Protein AF-A0A8T2REL1-F1 (afdb_monomer)

Nearest PDB structures (foldseek):
  5gtm-assembly1_A  TM=1.681E-01  e=2.736E+00  Homo sapiens
  8to0-assembly1_AI  TM=1.947E-01  e=6.938E+00  Mus musculus

InterPro domains:
  IPR008511 Protein ROH1-like [PF05633] (10-346)

Structure (mmCIF, N/CA/C/O backbone):
data_AF-A0A8T2REL1-F1
#
_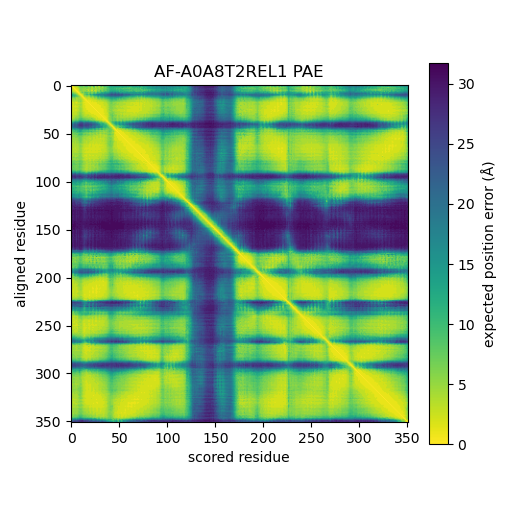entry.id   AF-A0A8T2REL1-F1
#
loop_
_atom_site.group_PDB
_atom_site.id
_atom_site.type_symbol
_atom_site.label_atom_id
_atom_site.label_alt_id
_atom_site.label_comp_id
_atom_site.label_asym_id
_atom_site.label_entity_id
_atom_site.label_seq_id
_atom_site.pdbx_PDB_ins_code
_atom_site.Cartn_x
_atom_site.Cartn_y
_atom_site.Cartn_z
_atom_site.occupancy
_atom_site.B_iso_or_equiv
_atom_site.auth_seq_id
_atom_site.auth_comp_id
_atom_site.auth_asym_id
_atom_site.auth_atom_id
_atom_site.pdbx_PDB_model_num
ATOM 1 N N . MET A 1 1 ? 6.570 -17.417 -12.894 1.00 61.53 1 MET A N 1
ATOM 2 C CA . MET A 1 1 ? 6.712 -15.952 -12.714 1.00 61.53 1 MET A CA 1
ATOM 3 C C . MET A 1 1 ? 6.189 -15.569 -11.347 1.00 61.53 1 MET A C 1
ATOM 5 O O . MET A 1 1 ? 5.142 -16.073 -10.982 1.00 61.53 1 MET A O 1
ATOM 9 N N . ARG A 1 2 ? 6.862 -14.680 -10.606 1.00 76.81 2 ARG A N 1
ATOM 10 C CA . ARG A 1 2 ? 6.438 -14.296 -9.243 1.00 76.81 2 ARG A CA 1
ATOM 11 C C . ARG A 1 2 ? 5.031 -13.676 -9.189 1.00 76.81 2 ARG A C 1
ATOM 13 O O . ARG A 1 2 ? 4.341 -13.839 -8.202 1.00 76.81 2 ARG A O 1
ATOM 20 N N . LEU A 1 3 ? 4.556 -13.074 -10.280 1.00 78.69 3 LEU A N 1
ATOM 21 C CA . LEU A 1 3 ? 3.191 -12.543 -10.394 1.00 78.69 3 LEU A CA 1
ATOM 22 C C . LEU A 1 3 ? 2.078 -13.581 -10.194 1.00 78.69 3 LEU A C 1
ATOM 24 O O . LEU A 1 3 ? 1.017 -13.228 -9.694 1.00 78.69 3 LEU A O 1
ATOM 28 N N . SER A 1 4 ? 2.296 -14.853 -10.547 1.00 79.62 4 SER A N 1
ATOM 29 C CA . SER A 1 4 ? 1.265 -15.879 -10.345 1.00 79.62 4 SER A CA 1
ATOM 30 C C . SER A 1 4 ? 1.056 -16.221 -8.870 1.00 79.62 4 SER A C 1
ATOM 32 O O . SER A 1 4 ? -0.002 -16.736 -8.532 1.00 79.62 4 SER A O 1
ATOM 34 N N . SER A 1 5 ? 2.020 -15.923 -7.987 1.00 84.00 5 SER A N 1
ATOM 35 C CA . SER A 1 5 ? 1.825 -16.106 -6.544 1.00 84.00 5 SER A CA 1
ATOM 36 C C . SER A 1 5 ? 0.933 -15.026 -5.931 1.00 84.00 5 SER A C 1
ATOM 38 O O . SER A 1 5 ? 0.371 -15.261 -4.869 1.00 84.00 5 SER A O 1
ATOM 40 N N . LEU A 1 6 ? 0.772 -13.874 -6.599 1.00 81.50 6 LEU A N 1
ATOM 41 C CA . LEU A 1 6 ? -0.110 -12.789 -6.159 1.00 81.50 6 LEU A CA 1
ATOM 42 C C . LEU A 1 6 ? -1.580 -13.032 -6.498 1.00 81.50 6 LEU A C 1
ATOM 44 O O . LEU A 1 6 ? -2.421 -12.232 -6.104 1.00 81.50 6 LEU A O 1
ATOM 48 N N . LEU A 1 7 ? -1.915 -14.081 -7.252 1.00 80.06 7 LEU A N 1
ATOM 49 C CA . LEU A 1 7 ? -3.311 -14.376 -7.554 1.00 80.06 7 LEU A CA 1
ATOM 50 C C . LEU A 1 7 ? -4.024 -14.756 -6.248 1.00 80.06 7 LEU A C 1
ATOM 52 O O . LEU A 1 7 ? -3.690 -15.789 -5.664 1.00 80.06 7 LEU A O 1
ATOM 56 N N . PRO A 1 8 ? -4.984 -13.944 -5.768 1.00 73.12 8 PRO A N 1
ATOM 57 C CA . PRO A 1 8 ? -5.684 -14.258 -4.535 1.00 73.12 8 PRO A CA 1
ATOM 58 C C . PRO A 1 8 ? -6.543 -15.507 -4.752 1.00 73.12 8 PRO A C 1
ATOM 60 O O . PRO A 1 8 ? -7.148 -15.674 -5.823 1.00 73.12 8 PRO A O 1
ATOM 63 N N . GLY A 1 9 ? -6.634 -16.348 -3.717 1.00 70.62 9 GLY A N 1
ATOM 64 C CA . GLY A 1 9 ? -7.708 -17.338 -3.615 1.00 70.62 9 GLY A CA 1
ATOM 65 C C . GLY A 1 9 ? -9.073 -16.643 -3.630 1.00 70.62 9 GLY A C 1
ATOM 66 O O . GLY A 1 9 ? -9.148 -15.439 -3.375 1.00 70.62 9 GLY A O 1
ATOM 67 N N . ASP A 1 10 ? -10.139 -17.376 -3.951 1.00 61.16 10 ASP A N 1
ATOM 68 C CA . ASP A 1 10 ? -11.456 -16.781 -4.236 1.00 61.16 10 ASP A CA 1
ATOM 69 C C . ASP A 1 10 ? -12.028 -15.920 -3.091 1.00 61.16 10 ASP A C 1
ATOM 71 O O . ASP A 1 10 ? -12.752 -14.968 -3.371 1.00 61.16 10 ASP A O 1
ATOM 75 N N . ASP A 1 11 ? -11.595 -16.142 -1.842 1.00 61.88 11 ASP A N 1
ATOM 76 C CA . ASP A 1 11 ? -12.060 -15.401 -0.657 1.00 61.88 11 ASP A CA 1
ATOM 77 C C . ASP A 1 11 ? -11.054 -14.384 -0.072 1.00 61.88 11 ASP A C 1
ATOM 79 O O . ASP A 1 11 ? -11.337 -13.741 0.939 1.00 61.88 11 ASP A O 1
ATOM 83 N N . SER A 1 12 ? -9.855 -14.221 -0.650 1.00 71.38 12 SER A N 1
ATOM 84 C CA . SER A 1 12 ? -8.821 -13.345 -0.065 1.00 71.38 12 SER A CA 1
ATOM 85 C C . SER A 1 12 ? -8.964 -11.882 -0.520 1.00 71.38 12 SER A C 1
ATOM 87 O O . SER A 1 12 ? -8.837 -11.609 -1.718 1.00 71.38 12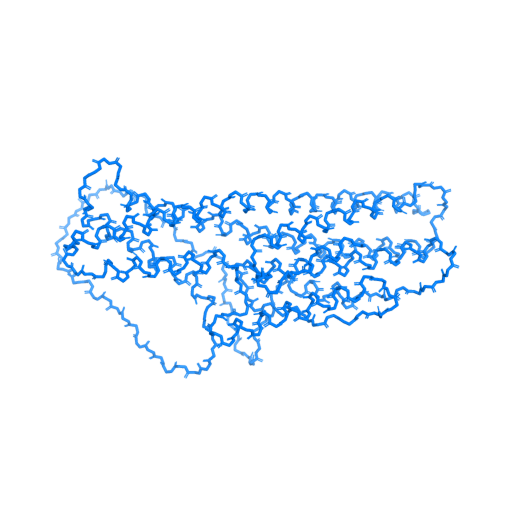 SER A O 1
ATOM 89 N N . PRO A 1 13 ? -9.165 -10.908 0.395 1.00 75.94 13 PRO A N 1
ATOM 90 C CA . PRO A 1 13 ? -9.331 -9.511 0.010 1.00 75.94 13 PRO A CA 1
ATOM 91 C C . PRO A 1 13 ? -8.027 -8.906 -0.526 1.00 75.94 13 PRO A C 1
ATOM 93 O O . PRO A 1 13 ? -6.996 -8.920 0.142 1.00 75.94 13 PRO A O 1
ATOM 96 N N . LEU A 1 14 ? -8.085 -8.291 -1.712 1.00 81.69 14 LEU A N 1
ATOM 97 C CA . LEU A 1 14 ? -6.932 -7.635 -2.351 1.00 81.69 14 LEU A CA 1
ATOM 98 C C . LEU A 1 14 ? -6.467 -6.350 -1.651 1.00 81.69 14 LEU A C 1
ATOM 100 O O . LEU A 1 14 ? -5.330 -5.935 -1.828 1.00 81.69 14 LEU A O 1
ATOM 104 N N . LEU A 1 15 ? -7.327 -5.718 -0.852 1.00 82.69 15 LEU A N 1
ATOM 105 C CA . LEU A 1 15 ? -6.971 -4.554 -0.029 1.00 82.69 15 LEU A CA 1
ATOM 106 C C . LEU A 1 15 ? -6.600 -4.949 1.410 1.00 82.69 15 LEU A C 1
ATOM 108 O O . LEU A 1 15 ? -6.620 -4.109 2.302 1.00 82.69 15 LEU A O 1
ATOM 112 N N . ALA A 1 16 ? -6.312 -6.225 1.667 1.00 87.94 16 ALA A N 1
ATOM 113 C CA . ALA A 1 16 ? -5.815 -6.664 2.965 1.00 87.94 16 ALA A CA 1
ATOM 114 C C . ALA A 1 16 ? -4.299 -6.498 3.066 1.00 87.94 16 ALA A C 1
ATOM 116 O O . ALA A 1 16 ? -3.559 -6.590 2.079 1.00 87.94 16 ALA A O 1
ATOM 117 N N . MET A 1 17 ? -3.826 -6.346 4.295 1.00 88.25 17 MET A N 1
ATOM 118 C CA . MET A 1 17 ? -2.414 -6.197 4.607 1.00 88.25 17 MET A CA 1
ATOM 119 C C . MET A 1 17 ? -1.579 -7.389 4.130 1.00 88.25 17 MET A C 1
ATOM 121 O O . MET A 1 17 ? -0.486 -7.213 3.595 1.00 88.25 17 MET A O 1
ATOM 125 N N . GLY A 1 18 ? -2.122 -8.607 4.221 1.00 89.12 18 GLY A N 1
ATOM 126 C CA . GLY A 1 18 ? -1.490 -9.813 3.677 1.00 89.12 18 GLY A CA 1
ATOM 127 C C . GLY A 1 18 ? -1.116 -9.681 2.195 1.00 89.12 18 GLY A C 1
ATOM 128 O O . GLY A 1 18 ? 0.034 -9.935 1.829 1.00 89.12 18 GLY A O 1
ATOM 129 N N . PHE A 1 19 ? -2.051 -9.209 1.364 1.00 91.25 19 PHE A N 1
ATOM 130 C CA . PHE A 1 19 ? -1.810 -9.002 -0.063 1.00 91.25 19 PHE A CA 1
ATOM 131 C C . PHE A 1 19 ? -0.785 -7.892 -0.310 1.00 91.25 19 PHE A C 1
ATOM 133 O O . PHE A 1 19 ? 0.152 -8.087 -1.081 1.00 91.25 19 PHE A O 1
ATOM 140 N N . MET A 1 20 ? -0.918 -6.748 0.370 1.00 90.94 20 MET A N 1
ATOM 141 C CA . MET A 1 20 ? -0.003 -5.611 0.203 1.00 90.94 20 MET A CA 1
ATOM 142 C C . MET A 1 20 ? 1.451 -5.982 0.516 1.00 90.94 20 MET A C 1
ATOM 144 O O . MET A 1 20 ? 2.353 -5.656 -0.259 1.00 90.94 20 MET A O 1
ATOM 148 N N . LYS A 1 21 ? 1.682 -6.728 1.606 1.00 91.44 21 LYS A N 1
ATOM 149 C CA . LYS A 1 21 ? 3.013 -7.240 1.972 1.00 91.44 21 LYS A CA 1
ATOM 150 C C . LYS A 1 21 ? 3.586 -8.127 0.869 1.00 91.44 21 LYS A C 1
ATOM 152 O O . LYS A 1 21 ? 4.733 -7.942 0.467 1.00 91.44 21 LYS A O 1
ATOM 157 N N . GLN A 1 22 ? 2.786 -9.060 0.356 1.00 92.25 22 GLN A N 1
ATOM 158 C CA . GLN A 1 22 ? 3.214 -9.979 -0.696 1.00 92.25 22 GLN A CA 1
ATOM 159 C C . GLN A 1 22 ? 3.485 -9.252 -2.024 1.00 92.25 22 GLN A C 1
ATOM 161 O O . GLN A 1 22 ? 4.490 -9.513 -2.685 1.00 92.25 22 GLN A O 1
ATOM 166 N N . ALA A 1 23 ? 2.626 -8.305 -2.402 1.00 92.19 23 ALA A N 1
ATOM 167 C CA . ALA A 1 23 ? 2.776 -7.496 -3.606 1.00 92.19 23 ALA A CA 1
ATOM 168 C C . ALA A 1 23 ? 4.078 -6.681 -3.575 1.00 92.19 23 ALA A C 1
ATOM 170 O O . ALA A 1 23 ? 4.839 -6.683 -4.546 1.00 92.19 23 ALA A O 1
ATOM 171 N N . LEU A 1 24 ? 4.379 -6.055 -2.435 1.00 93.12 24 LEU A N 1
ATOM 172 C CA . LEU A 1 24 ? 5.600 -5.276 -2.250 1.00 93.12 24 LEU A CA 1
ATOM 173 C C . LEU A 1 24 ? 6.856 -6.161 -2.194 1.00 93.12 24 LEU A C 1
ATOM 175 O O . LEU A 1 24 ? 7.874 -5.810 -2.787 1.00 93.12 24 LEU A O 1
ATOM 179 N N . GLN A 1 25 ? 6.778 -7.346 -1.577 1.00 92.69 25 GLN A N 1
ATOM 180 C CA . GLN A 1 25 ? 7.845 -8.356 -1.650 1.00 92.69 25 GLN A CA 1
ATOM 181 C C . GLN A 1 25 ? 8.157 -8.755 -3.098 1.00 92.69 25 GLN A C 1
ATOM 183 O O . GLN A 1 25 ? 9.324 -8.805 -3.484 1.00 92.69 25 GLN A O 1
ATOM 188 N N . VAL A 1 26 ? 7.131 -9.027 -3.911 1.00 92.81 26 VAL A N 1
ATOM 189 C CA . VAL A 1 26 ? 7.306 -9.379 -5.328 1.00 92.81 26 VAL A CA 1
ATOM 190 C C . VAL A 1 26 ? 7.911 -8.215 -6.113 1.00 92.81 26 VAL A C 1
ATOM 192 O O . VAL A 1 26 ? 8.783 -8.453 -6.950 1.00 92.81 26 VAL A O 1
ATOM 195 N N . LEU A 1 27 ? 7.512 -6.973 -5.826 1.00 93.38 27 LEU A N 1
ATOM 196 C CA . LEU A 1 27 ? 8.094 -5.780 -6.444 1.00 93.38 27 LEU A CA 1
ATOM 197 C C . LEU A 1 27 ? 9.594 -5.644 -6.134 1.00 93.38 27 LEU A C 1
ATOM 199 O O . LEU A 1 27 ? 10.396 -5.553 -7.063 1.00 93.38 27 LEU A O 1
ATOM 203 N N . VAL A 1 28 ? 9.977 -5.705 -4.854 1.00 92.50 28 VAL A N 1
ATOM 204 C CA . VAL A 1 28 ? 11.384 -5.629 -4.418 1.00 92.50 28 VAL A CA 1
ATOM 205 C C . VAL A 1 28 ? 12.206 -6.773 -5.015 1.00 92.50 28 VAL A C 1
ATOM 207 O O . VAL A 1 28 ? 13.286 -6.555 -5.560 1.00 92.50 28 VAL A O 1
ATOM 210 N N . ALA A 1 29 ? 11.681 -8.000 -4.988 1.00 91.62 29 ALA A N 1
ATOM 211 C CA . ALA A 1 29 ? 12.368 -9.149 -5.566 1.00 91.62 29 ALA A CA 1
ATOM 212 C C . ALA A 1 29 ? 12.552 -9.007 -7.087 1.00 91.62 29 ALA A C 1
ATOM 214 O O . ALA A 1 29 ? 13.588 -9.409 -7.617 1.00 91.62 29 ALA A O 1
ATOM 215 N N . THR A 1 30 ? 11.572 -8.438 -7.796 1.00 90.69 30 THR A N 1
ATOM 216 C CA . THR A 1 30 ? 11.658 -8.199 -9.247 1.00 90.69 30 THR A CA 1
ATOM 217 C C . THR A 1 30 ? 12.683 -7.114 -9.571 1.00 90.69 30 THR A C 1
ATOM 219 O O . THR A 1 30 ? 13.414 -7.245 -10.549 1.00 90.69 30 THR A O 1
ATOM 222 N N . GLN A 1 31 ? 12.792 -6.075 -8.736 1.00 89.69 31 GLN A N 1
ATOM 223 C CA . GLN A 1 31 ? 13.842 -5.064 -8.871 1.00 89.69 31 GLN A CA 1
ATOM 224 C C . GLN A 1 31 ? 15.242 -5.675 -8.724 1.00 89.69 31 GLN A C 1
ATOM 226 O O . GLN A 1 31 ? 16.137 -5.337 -9.492 1.00 89.69 31 GLN A O 1
ATOM 231 N N . ASN A 1 32 ? 15.420 -6.603 -7.778 1.00 88.44 32 ASN A N 1
ATOM 232 C CA . ASN A 1 32 ? 16.699 -7.292 -7.581 1.00 88.44 32 ASN A CA 1
ATOM 233 C C . ASN A 1 32 ? 17.081 -8.139 -8.794 1.00 88.44 32 ASN A C 1
ATOM 235 O O . ASN A 1 32 ? 18.216 -8.068 -9.252 1.00 88.44 32 ASN A O 1
ATOM 239 N N . ASP A 1 33 ? 16.131 -8.896 -9.346 1.00 87.81 33 ASP A N 1
ATOM 240 C CA . ASP A 1 33 ? 16.375 -9.660 -10.571 1.00 87.81 33 ASP A CA 1
ATOM 241 C C . ASP A 1 33 ? 16.740 -8.727 -11.736 1.00 87.81 33 ASP A C 1
ATOM 243 O O . ASP A 1 33 ? 17.638 -9.038 -12.513 1.00 87.81 33 ASP A O 1
ATOM 247 N N . LEU A 1 34 ? 16.080 -7.567 -11.844 1.00 84.88 34 LEU A N 1
ATOM 248 C CA . LEU A 1 34 ? 16.373 -6.584 -12.884 1.00 84.88 34 LEU A CA 1
ATOM 249 C C . LEU A 1 34 ? 17.796 -6.024 -12.759 1.00 84.88 34 LEU A C 1
ATOM 251 O O . LEU A 1 34 ? 18.473 -5.884 -13.773 1.00 84.88 34 LEU A O 1
ATOM 255 N N . GLN A 1 35 ? 18.271 -5.749 -11.540 1.00 81.12 35 GLN A N 1
ATOM 256 C CA . GLN A 1 35 ? 19.645 -5.286 -11.306 1.00 81.12 35 GLN A CA 1
ATOM 257 C C . GLN A 1 35 ? 20.691 -6.300 -11.790 1.00 81.12 35 GLN A C 1
ATOM 259 O O . GLN A 1 35 ? 21.725 -5.896 -12.314 1.00 81.12 35 GLN A O 1
ATOM 264 N N . LEU A 1 36 ? 20.411 -7.605 -11.697 1.00 81.69 36 LEU A N 1
ATOM 265 C CA . LEU A 1 36 ? 21.303 -8.655 -12.211 1.00 81.69 36 LEU A CA 1
ATOM 266 C C . LEU A 1 36 ? 21.372 -8.695 -13.746 1.00 81.69 36 LEU A C 1
ATOM 268 O O . LEU A 1 36 ? 22.330 -9.231 -14.299 1.00 81.69 36 LEU A O 1
ATOM 272 N N . LEU A 1 37 ? 20.360 -8.156 -14.433 1.00 75.50 37 LEU A N 1
ATOM 273 C CA . LEU A 1 37 ? 20.300 -8.103 -15.896 1.00 75.50 37 LEU A CA 1
ATOM 274 C C . LEU A 1 37 ? 21.002 -6.871 -16.476 1.00 75.50 37 LEU A C 1
ATOM 276 O O . LEU A 1 37 ? 21.262 -6.843 -17.677 1.00 75.50 37 LEU A O 1
ATOM 280 N N . VAL A 1 38 ? 21.303 -5.857 -15.657 1.00 71.81 38 VAL A N 1
ATOM 281 C CA . VAL A 1 38 ? 22.013 -4.659 -16.116 1.00 71.81 38 VAL A CA 1
ATOM 282 C C . VAL A 1 38 ? 23.460 -5.049 -16.450 1.00 71.81 38 VAL A C 1
ATOM 284 O O . VAL A 1 38 ? 24.192 -5.489 -15.560 1.00 71.81 38 VAL A O 1
ATOM 287 N N . PRO A 1 39 ? 23.907 -4.913 -17.715 1.00 61.81 39 PRO A N 1
ATOM 288 C CA . PRO A 1 39 ? 25.240 -5.339 -18.113 1.00 61.81 39 PRO A CA 1
ATOM 289 C C . PRO A 1 39 ? 26.308 -4.604 -17.305 1.00 61.81 39 PRO A C 1
ATOM 291 O O . PRO A 1 39 ? 26.390 -3.376 -17.325 1.00 61.81 39 PRO A O 1
ATOM 294 N N . SER A 1 40 ? 27.176 -5.352 -16.624 1.00 56.66 40 SER A N 1
ATOM 295 C CA . SER A 1 40 ? 28.352 -4.776 -15.976 1.00 56.66 40 SER A CA 1
ATOM 296 C C . SER A 1 40 ? 29.334 -4.258 -17.040 1.00 56.66 40 SER A C 1
ATOM 298 O O . SER A 1 40 ? 30.117 -5.020 -17.597 1.00 56.66 40 SER A O 1
ATOM 300 N N . HIS A 1 41 ? 29.277 -2.956 -17.328 1.00 54.81 41 HIS A N 1
ATOM 301 C CA . HIS A 1 41 ? 30.368 -2.094 -17.815 1.00 54.81 41 HIS A CA 1
ATOM 302 C C . HIS A 1 41 ? 31.206 -2.482 -19.055 1.00 54.81 41 HIS A C 1
ATOM 304 O O . HIS A 1 41 ? 32.288 -1.923 -19.222 1.00 54.81 41 HIS A O 1
ATOM 310 N N . ARG A 1 42 ? 30.784 -3.379 -19.955 1.00 50.66 42 ARG A N 1
ATOM 311 C CA . ARG A 1 42 ? 31.726 -3.876 -20.987 1.00 50.66 42 ARG A CA 1
ATOM 312 C C . ARG A 1 42 ? 31.689 -3.244 -22.380 1.00 50.66 42 ARG A C 1
ATOM 314 O O . ARG A 1 42 ? 32.668 -3.433 -23.091 1.00 50.66 42 ARG A O 1
ATOM 321 N N . ASN A 1 43 ? 30.677 -2.454 -22.751 1.00 55.91 43 ASN A N 1
ATOM 322 C CA . ASN A 1 43 ? 30.589 -1.859 -24.096 1.00 55.91 43 ASN A CA 1
ATOM 323 C C . ASN A 1 43 ? 30.320 -0.341 -24.055 1.00 55.91 43 ASN A C 1
ATOM 325 O O . ASN A 1 43 ? 29.669 0.124 -23.117 1.00 55.91 43 ASN A O 1
ATOM 329 N N . PRO A 1 44 ? 30.788 0.437 -25.055 1.00 57.78 44 PRO A N 1
ATOM 330 C CA . PRO A 1 44 ? 30.401 1.840 -25.197 1.00 57.78 44 PRO A CA 1
ATOM 331 C C . PRO A 1 44 ? 28.875 1.945 -25.300 1.00 57.78 44 PRO A C 1
ATOM 333 O O . PRO A 1 44 ? 28.247 1.179 -26.035 1.00 57.78 44 PRO A O 1
ATOM 336 N N . LEU A 1 45 ? 28.278 2.869 -24.542 1.00 64.75 45 LEU A N 1
ATOM 337 C CA . LEU A 1 45 ? 26.827 3.051 -24.531 1.00 64.75 45 LEU A CA 1
ATOM 338 C C . LEU A 1 45 ? 26.369 3.467 -25.935 1.00 64.75 45 LEU A C 1
ATOM 340 O O . LEU A 1 45 ? 26.858 4.442 -26.501 1.00 64.75 45 LEU A O 1
ATOM 344 N N . SER A 1 46 ? 25.431 2.727 -26.522 1.00 73.00 46 SER A N 1
ATOM 345 C CA . SER A 1 46 ? 24.765 3.194 -27.742 1.00 73.00 46 SER A CA 1
ATOM 346 C C . SER A 1 46 ? 23.870 4.398 -27.411 1.00 73.00 46 SER A C 1
ATOM 348 O O . SER A 1 46 ? 23.451 4.587 -26.266 1.00 73.00 46 SER A O 1
ATOM 350 N N . SER A 1 47 ? 23.518 5.207 -28.411 1.00 75.19 47 SER A N 1
ATOM 351 C CA . SER A 1 47 ? 22.554 6.307 -28.233 1.00 75.19 47 SER A CA 1
ATOM 352 C C . SER A 1 47 ? 21.194 5.824 -27.705 1.00 75.19 47 SER A C 1
ATOM 354 O O . SER A 1 47 ? 20.528 6.545 -26.963 1.00 75.19 47 SER A O 1
ATOM 356 N N . ALA A 1 48 ? 20.804 4.584 -28.019 1.00 75.12 48 ALA A N 1
ATOM 357 C CA . ALA A 1 48 ? 19.612 3.945 -27.467 1.00 75.12 48 ALA A CA 1
ATOM 358 C C . ALA A 1 48 ? 19.753 3.637 -25.964 1.00 75.12 48 ALA A C 1
ATOM 360 O O . ALA A 1 48 ? 18.817 3.887 -25.205 1.00 75.12 48 ALA A O 1
ATOM 361 N N . HIS A 1 49 ? 20.926 3.176 -25.511 1.00 73.69 49 HIS A N 1
ATOM 362 C CA . HIS A 1 49 ? 21.197 2.950 -24.086 1.00 73.69 49 HIS A CA 1
ATOM 363 C C . HIS A 1 49 ? 21.150 4.247 -23.275 1.00 73.69 49 HIS A C 1
ATOM 365 O O . HIS A 1 49 ? 20.568 4.266 -2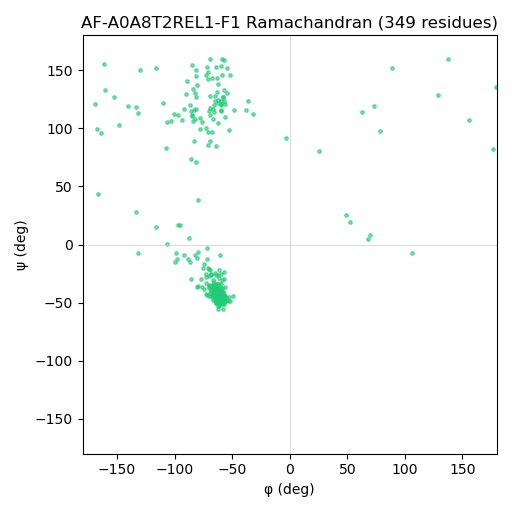2.192 1.00 73.69 49 HIS A O 1
ATOM 371 N N . VAL A 1 50 ? 21.720 5.332 -23.810 1.00 80.06 50 VAL A N 1
ATOM 372 C CA . VAL A 1 50 ? 21.677 6.659 -23.173 1.00 80.06 50 VAL A CA 1
ATOM 373 C C . VAL A 1 50 ? 20.232 7.119 -23.000 1.00 80.06 50 VAL A C 1
ATOM 375 O O . VAL A 1 50 ? 19.828 7.463 -21.893 1.00 80.06 50 VAL A O 1
ATOM 378 N N . ARG A 1 51 ? 19.418 7.023 -24.057 1.00 82.31 51 ARG A N 1
ATOM 379 C CA . ARG A 1 51 ? 17.995 7.369 -23.990 1.00 82.31 51 ARG A CA 1
ATOM 380 C C . ARG A 1 51 ? 17.237 6.517 -22.965 1.00 82.31 51 ARG A C 1
ATOM 382 O O . ARG A 1 51 ? 16.460 7.052 -22.182 1.00 82.31 51 ARG A O 1
ATOM 389 N N . MET A 1 5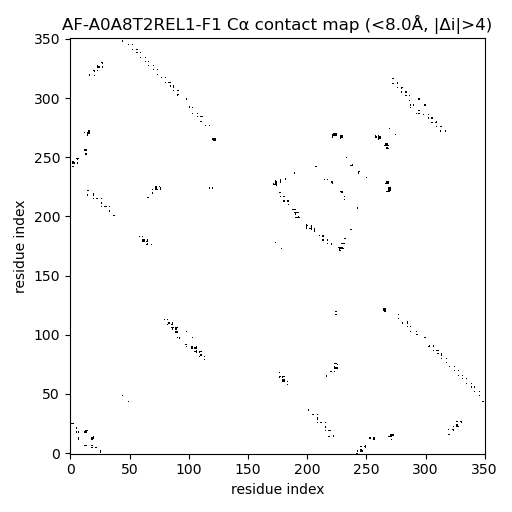2 ? 17.472 5.205 -22.926 1.00 78.06 52 MET A N 1
ATOM 390 C CA . MET A 1 52 ? 16.831 4.313 -21.950 1.00 78.06 52 MET A CA 1
ATOM 391 C C . MET A 1 52 ? 17.198 4.685 -20.504 1.00 78.06 52 MET A C 1
ATOM 393 O O . MET A 1 52 ? 16.346 4.634 -19.611 1.00 78.06 52 MET A O 1
ATOM 397 N N . MET A 1 53 ? 18.456 5.067 -20.270 1.00 82.75 53 MET A N 1
ATOM 398 C CA . MET A 1 53 ? 18.937 5.556 -18.978 1.00 82.75 53 MET A CA 1
ATOM 399 C C . MET A 1 53 ? 18.274 6.883 -18.591 1.00 82.75 53 MET A C 1
ATOM 401 O O . MET A 1 53 ? 17.803 7.012 -17.464 1.00 82.75 53 MET A O 1
ATOM 405 N N . GLU A 1 54 ? 18.174 7.843 -19.510 1.00 86.31 54 GLU A N 1
ATOM 406 C CA . GLU A 1 54 ? 17.482 9.121 -19.285 1.00 86.31 54 GLU A CA 1
ATOM 407 C C . GLU A 1 54 ? 15.993 8.921 -18.968 1.00 86.31 54 GLU A C 1
ATOM 409 O O . GLU A 1 54 ? 15.485 9.475 -17.993 1.00 86.31 54 GLU A O 1
ATOM 414 N N . GLU A 1 55 ? 15.306 8.056 -19.718 1.00 85.94 55 GLU A N 1
ATOM 415 C CA . GLU A 1 55 ? 13.911 7.687 -19.453 1.00 85.94 55 GLU A CA 1
ATOM 416 C C . GLU A 1 55 ? 13.757 7.004 -18.084 1.00 85.94 55 GLU A C 1
ATOM 418 O O . GLU A 1 55 ? 12.770 7.229 -17.381 1.00 85.94 55 GLU A O 1
ATOM 423 N N . PHE A 1 56 ? 14.718 6.166 -17.675 1.00 86.56 56 PHE A N 1
ATOM 424 C CA . PHE A 1 56 ? 14.732 5.590 -16.329 1.00 86.56 56 PHE A CA 1
ATOM 425 C C . PHE A 1 56 ? 14.900 6.675 -15.261 1.00 86.56 56 PHE A C 1
ATOM 427 O O . PHE A 1 56 ? 14.185 6.652 -14.258 1.00 86.56 56 PHE A O 1
ATOM 434 N N . LEU A 1 57 ? 15.807 7.635 -15.468 1.00 88.88 57 LEU A N 1
ATOM 435 C CA . LEU A 1 57 ? 16.003 8.742 -14.538 1.00 88.88 57 LEU A CA 1
ATOM 436 C C . LEU A 1 57 ? 14.716 9.559 -14.383 1.00 88.88 57 LEU A C 1
ATOM 438 O O . LEU A 1 57 ? 14.338 9.857 -13.252 1.00 88.88 57 LEU A O 1
ATOM 442 N N . ASP A 1 58 ? 14.009 9.873 -15.460 1.00 89.56 58 ASP A N 1
ATOM 443 C CA . ASP A 1 58 ? 12.747 10.610 -15.369 1.00 89.56 58 ASP A CA 1
ATOM 444 C C . ASP A 1 58 ? 11.665 9.819 -14.601 1.00 89.56 58 ASP A C 1
ATOM 446 O O . ASP A 1 58 ? 11.102 10.297 -13.609 1.00 89.56 58 ASP A O 1
ATOM 450 N N . ARG A 1 59 ? 11.465 8.541 -14.955 1.00 89.25 59 ARG A N 1
ATOM 451 C CA . ARG A 1 59 ? 10.502 7.649 -14.281 1.00 89.25 59 ARG A CA 1
ATOM 452 C C . ARG A 1 59 ? 10.833 7.417 -12.805 1.00 89.25 59 ARG A C 1
ATOM 454 O O . ARG A 1 59 ? 9.930 7.372 -11.970 1.00 89.25 59 ARG A O 1
ATOM 461 N N . SER A 1 60 ? 12.118 7.293 -12.465 1.00 90.38 60 SER A N 1
ATOM 462 C CA . SER A 1 60 ? 12.573 7.050 -11.090 1.00 90.38 60 SER A CA 1
ATOM 463 C C . SER A 1 60 ? 12.179 8.181 -10.138 1.00 90.38 60 SER A C 1
ATOM 465 O O . SER A 1 60 ? 11.780 7.897 -9.015 1.00 90.38 60 SER A O 1
ATOM 467 N N . ILE A 1 61 ? 12.208 9.445 -10.579 1.00 91.06 61 ILE A N 1
ATOM 468 C CA . ILE A 1 61 ? 11.793 10.590 -9.749 1.00 91.06 61 ILE A CA 1
ATOM 469 C C . ILE A 1 61 ? 10.304 10.481 -9.418 1.00 91.06 61 ILE A C 1
ATOM 471 O O . ILE A 1 61 ? 9.923 10.561 -8.253 1.00 91.06 61 ILE A O 1
ATOM 475 N N . LYS A 1 62 ? 9.474 10.214 -10.431 1.00 89.88 62 LYS A N 1
ATOM 476 C CA . LYS A 1 62 ? 8.024 10.057 -10.264 1.00 89.88 62 LYS A CA 1
ATOM 477 C C . LYS A 1 62 ? 7.689 8.904 -9.310 1.00 89.88 62 LYS A C 1
ATOM 479 O O . LYS A 1 62 ? 6.812 9.053 -8.463 1.00 89.88 62 LYS A O 1
ATOM 484 N N . LEU A 1 63 ? 8.409 7.779 -9.401 1.00 91.06 63 LEU A N 1
ATOM 485 C CA . LEU A 1 63 ? 8.267 6.656 -8.464 1.00 91.06 63 LEU A CA 1
ATOM 486 C C . LEU A 1 63 ? 8.675 7.040 -7.034 1.00 91.06 63 LEU A C 1
ATOM 488 O O . LEU A 1 63 ? 7.972 6.683 -6.092 1.00 91.06 63 LEU A O 1
ATOM 492 N N . LEU A 1 64 ? 9.771 7.786 -6.860 1.00 92.81 64 LEU A N 1
ATOM 493 C CA . LEU A 1 64 ? 10.217 8.260 -5.544 1.00 92.81 64 LEU A CA 1
ATOM 494 C C . LEU A 1 64 ? 9.193 9.200 -4.898 1.00 92.81 64 LEU A C 1
ATOM 496 O O . LEU A 1 64 ? 8.949 9.088 -3.696 1.00 92.81 64 LEU A O 1
ATOM 500 N N . ASP A 1 65 ? 8.571 10.086 -5.677 1.00 89.19 65 ASP A N 1
ATOM 501 C CA . ASP A 1 65 ? 7.503 10.959 -5.185 1.00 89.19 65 ASP A CA 1
ATOM 502 C C . ASP A 1 65 ? 6.278 10.145 -4.747 1.00 89.19 65 ASP A C 1
ATOM 504 O O . ASP A 1 65 ? 5.762 10.351 -3.652 1.00 89.19 65 ASP A O 1
ATOM 508 N N . VAL A 1 66 ? 5.876 9.139 -5.533 1.00 89.50 66 VAL A N 1
ATOM 509 C CA . VAL A 1 66 ? 4.793 8.219 -5.147 1.00 89.50 66 VAL A CA 1
ATOM 510 C C . VAL A 1 66 ? 5.124 7.476 -3.848 1.00 89.50 66 VAL A C 1
ATOM 512 O O . VAL A 1 66 ? 4.287 7.391 -2.953 1.00 89.50 66 VAL A O 1
ATOM 515 N N . CYS A 1 67 ? 6.346 6.960 -3.703 1.00 91.75 67 CYS A N 1
ATOM 516 C CA . CYS A 1 67 ? 6.779 6.307 -2.469 1.00 91.75 67 CYS A CA 1
ATOM 517 C C . CYS A 1 67 ? 6.789 7.264 -1.270 1.00 91.75 67 CYS A C 1
ATOM 519 O O . CYS A 1 67 ? 6.452 6.845 -0.164 1.00 91.75 67 CYS A O 1
ATOM 521 N N . ARG A 1 68 ? 7.155 8.538 -1.467 1.00 90.81 68 ARG A N 1
ATOM 522 C CA . ARG A 1 68 ? 7.100 9.565 -0.416 1.00 90.81 68 ARG A CA 1
ATOM 523 C C . ARG A 1 68 ? 5.665 9.825 0.030 1.00 90.81 68 ARG A C 1
ATOM 525 O O . ARG A 1 68 ? 5.430 9.932 1.231 1.00 90.81 68 ARG A O 1
ATOM 532 N N . ASP A 1 69 ? 4.731 9.884 -0.910 1.00 86.94 69 ASP A N 1
ATOM 533 C CA . ASP A 1 69 ? 3.317 10.069 -0.598 1.00 86.94 69 ASP A CA 1
ATOM 534 C C . ASP A 1 69 ? 2.775 8.869 0.186 1.00 86.94 69 ASP A C 1
ATOM 536 O O . ASP A 1 69 ? 2.218 9.047 1.265 1.00 86.94 69 ASP A O 1
ATOM 540 N N . ILE A 1 70 ? 3.032 7.641 -0.282 1.00 88.19 70 ILE A N 1
ATOM 541 C CA . ILE A 1 70 ? 2.653 6.407 0.430 1.00 88.19 70 ILE A CA 1
ATOM 542 C C . ILE A 1 70 ? 3.280 6.373 1.828 1.00 88.19 70 ILE A C 1
ATOM 544 O O . ILE A 1 70 ? 2.618 6.001 2.792 1.00 88.19 70 ILE A O 1
ATOM 548 N N . LYS A 1 71 ? 4.541 6.793 1.970 1.00 90.31 71 LYS A N 1
ATOM 549 C CA . LYS A 1 71 ? 5.199 6.902 3.276 1.00 90.31 71 LYS A CA 1
ATOM 550 C C . LYS A 1 71 ? 4.438 7.847 4.209 1.00 90.31 71 LYS A C 1
ATOM 552 O O . LYS A 1 71 ? 4.232 7.498 5.366 1.00 90.31 71 LYS A O 1
ATOM 557 N N . GLY A 1 72 ? 4.024 9.015 3.718 1.00 85.00 72 GLY A N 1
ATOM 558 C CA . GLY A 1 72 ? 3.188 9.944 4.482 1.00 85.00 72 GLY A CA 1
ATOM 559 C C . GLY A 1 72 ? 1.880 9.292 4.935 1.00 85.00 72 GLY A C 1
ATOM 560 O O . GLY A 1 72 ? 1.532 9.373 6.106 1.00 85.00 72 GLY A O 1
ATOM 561 N N . GLN A 1 73 ? 1.226 8.543 4.046 1.00 82.00 73 GLN A N 1
ATOM 562 C CA . GLN A 1 73 ? -0.008 7.820 4.369 1.00 82.00 73 GLN A CA 1
ATOM 563 C C . GLN A 1 73 ? 0.213 6.716 5.417 1.00 82.00 73 GLN A C 1
ATOM 565 O O . GLN A 1 73 ? -0.624 6.507 6.290 1.00 82.00 73 GLN A O 1
ATOM 570 N N . VAL A 1 74 ? 1.346 6.010 5.369 1.00 87.19 74 VAL A N 1
ATOM 571 C CA . VAL A 1 74 ? 1.720 5.039 6.408 1.00 87.19 74 VAL A CA 1
ATOM 572 C C . VAL A 1 74 ? 1.886 5.734 7.761 1.00 87.19 74 VAL A C 1
ATOM 574 O O . VAL A 1 74 ? 1.357 5.242 8.755 1.00 87.19 74 VAL A O 1
ATOM 577 N N . MET A 1 75 ? 2.537 6.901 7.797 1.00 85.31 75 MET A N 1
ATOM 578 C CA . MET A 1 75 ? 2.666 7.697 9.023 1.00 85.31 75 MET A CA 1
ATOM 579 C C . MET A 1 75 ? 1.304 8.183 9.549 1.00 85.31 75 MET A C 1
ATOM 581 O O . MET A 1 75 ? 1.071 8.149 10.754 1.00 85.31 75 MET A O 1
ATOM 585 N N . ASP A 1 76 ? 0.364 8.546 8.671 1.00 81.25 76 ASP A N 1
ATOM 586 C CA . ASP A 1 76 ? -1.004 8.900 9.083 1.00 81.25 76 ASP A CA 1
ATOM 587 C C . ASP A 1 76 ? -1.708 7.727 9.799 1.00 81.25 76 ASP A C 1
ATOM 589 O O . ASP A 1 76 ? -2.443 7.927 10.775 1.00 81.25 76 ASP A O 1
ATOM 593 N N . VAL A 1 77 ? -1.479 6.489 9.338 1.00 82.81 77 VAL A N 1
ATOM 594 C CA . VAL A 1 77 ? -2.006 5.272 9.982 1.00 82.81 77 VAL A CA 1
ATOM 595 C C . VAL A 1 77 ? -1.308 5.003 11.321 1.00 82.81 77 VAL A C 1
ATOM 597 O O . VAL A 1 77 ? -1.967 4.581 12.275 1.00 82.81 77 VAL A O 1
ATOM 600 N N . GLU A 1 78 ? -0.009 5.289 11.443 1.00 84.81 78 GLU A N 1
ATOM 601 C CA . GLU A 1 78 ? 0.716 5.216 12.722 1.00 84.81 78 GLU A CA 1
ATOM 602 C C . GLU A 1 78 ? 0.159 6.213 13.753 1.00 84.81 78 GLU A C 1
ATOM 604 O O . GLU A 1 78 ? -0.086 5.849 14.908 1.00 84.81 78 GLU A O 1
ATOM 609 N N . ASP A 1 79 ? -0.137 7.445 13.338 1.00 82.25 79 ASP A N 1
ATOM 610 C CA . ASP A 1 79 ? -0.770 8.454 14.194 1.00 82.25 79 ASP A CA 1
ATOM 611 C C . ASP A 1 79 ? -2.189 8.032 14.618 1.00 82.25 79 ASP A C 1
ATOM 613 O O . ASP A 1 79 ? -2.603 8.196 15.777 1.00 82.25 79 ASP A O 1
ATOM 617 N N . PHE A 1 80 ? -2.950 7.442 13.690 1.00 80.44 80 PHE A N 1
ATOM 618 C CA . PHE A 1 80 ? -4.265 6.867 13.977 1.00 80.44 80 PHE A CA 1
ATOM 619 C C . PHE A 1 80 ? -4.171 5.762 15.038 1.00 80.44 80 PHE A C 1
ATOM 621 O O . PHE A 1 80 ? -4.894 5.795 16.040 1.00 80.44 80 PHE A O 1
ATOM 628 N N . LYS A 1 81 ? -3.217 4.839 14.882 1.00 85.25 81 LYS A N 1
ATOM 629 C CA . LYS A 1 81 ? -2.909 3.784 15.856 1.00 85.25 81 LYS A CA 1
ATOM 630 C C . LYS A 1 81 ? -2.581 4.364 17.236 1.00 85.25 81 LYS A C 1
ATOM 632 O O . LYS A 1 81 ? -3.109 3.868 18.234 1.00 85.25 81 LYS A O 1
ATOM 637 N N . GLY A 1 82 ? -1.777 5.427 17.318 1.00 83.81 82 GLY A N 1
ATOM 638 C CA . GLY A 1 82 ? -1.474 6.099 18.589 1.00 83.81 82 GLY A CA 1
ATOM 639 C C . GLY A 1 82 ? -2.734 6.564 19.330 1.00 83.81 82 GLY A C 1
ATOM 640 O O . GLY A 1 82 ? -2.845 6.425 20.551 1.00 83.81 82 GLY A O 1
ATOM 641 N N . THR A 1 83 ? -3.746 7.018 18.588 1.00 80.56 83 THR A N 1
ATOM 642 C CA . THR A 1 83 ? -5.030 7.422 19.177 1.00 80.56 83 THR A CA 1
ATOM 643 C C . THR A 1 83 ? -5.875 6.214 19.605 1.00 80.56 83 THR A C 1
ATOM 645 O O . THR A 1 83 ? -6.479 6.236 20.681 1.00 80.56 83 THR A O 1
ATOM 648 N N . LEU A 1 84 ? -5.871 5.115 18.839 1.00 86.12 84 LEU A N 1
ATOM 649 C CA . LEU A 1 84 ? -6.525 3.860 19.243 1.00 86.12 84 LEU A CA 1
ATOM 650 C C . LEU A 1 84 ? -5.939 3.296 20.541 1.00 86.12 84 LEU A C 1
ATOM 652 O O . LEU A 1 84 ? -6.678 2.830 21.406 1.00 86.12 84 LEU A O 1
ATOM 656 N N . GLN A 1 85 ? -4.620 3.381 20.723 1.00 88.31 85 GLN A N 1
ATOM 657 C CA . GLN A 1 85 ? -3.961 2.950 21.957 1.00 88.31 85 GLN A CA 1
ATOM 658 C C . GLN A 1 85 ? -4.412 3.770 23.174 1.00 88.31 85 GLN A C 1
ATOM 660 O O . GLN A 1 85 ? -4.555 3.217 24.271 1.00 88.31 85 GLN A O 1
ATOM 665 N N . ALA A 1 86 ? -4.699 5.063 22.995 1.00 84.44 86 ALA A N 1
ATOM 666 C CA . ALA A 1 86 ? -5.282 5.896 24.043 1.00 84.44 86 ALA A CA 1
ATOM 667 C C . ALA A 1 86 ? -6.715 5.453 24.397 1.00 84.44 86 ALA A C 1
ATOM 669 O O . ALA A 1 86 ? -7.043 5.346 25.582 1.00 84.44 86 ALA A O 1
ATOM 670 N N . VAL A 1 87 ? -7.543 5.125 23.395 1.00 85.81 87 VAL A N 1
ATOM 671 C CA . VAL A 1 87 ? -8.901 4.576 23.592 1.00 85.81 87 VAL A CA 1
ATOM 672 C C . VAL A 1 87 ? -8.849 3.245 24.342 1.00 85.81 87 VAL A C 1
ATOM 674 O O . VAL A 1 87 ? -9.510 3.094 25.372 1.00 85.81 87 VAL A O 1
ATOM 677 N N . ILE A 1 88 ? -8.005 2.311 23.888 1.00 89.00 88 ILE A N 1
ATOM 678 C CA . ILE A 1 88 ? -7.777 1.021 24.553 1.00 89.00 88 ILE A CA 1
ATOM 679 C C . ILE A 1 88 ? -7.351 1.252 26.001 1.00 89.00 88 ILE A C 1
ATOM 681 O O . ILE A 1 88 ? -7.880 0.605 26.898 1.00 89.00 88 ILE A O 1
ATOM 685 N N . SER A 1 89 ? -6.436 2.188 26.260 1.00 86.38 89 SER A N 1
ATOM 686 C CA . SER A 1 89 ? -5.954 2.478 27.616 1.00 86.38 89 SER A CA 1
ATOM 687 C C . SER A 1 89 ? -7.035 3.064 28.527 1.00 86.38 89 SER A C 1
ATOM 689 O O . SER A 1 89 ? -7.041 2.768 29.720 1.00 86.38 89 SER A O 1
ATOM 691 N N . CYS A 1 90 ? -7.960 3.864 27.986 1.00 84.81 90 CYS A N 1
ATOM 692 C CA . CYS A 1 90 ? -9.090 4.401 28.747 1.00 84.81 90 CYS A CA 1
ATOM 693 C C . CYS A 1 90 ? -10.090 3.305 29.130 1.00 84.81 90 CYS A C 1
ATOM 695 O O . CYS A 1 90 ? -10.577 3.296 30.258 1.00 84.81 90 CYS A O 1
ATOM 697 N N . LEU A 1 91 ? -10.378 2.383 28.206 1.00 83.00 91 LEU A N 1
ATOM 698 C CA . LEU A 1 91 ? -11.371 1.320 28.389 1.00 83.00 91 LEU A CA 1
ATOM 699 C C . LEU A 1 91 ? -10.786 0.014 28.961 1.00 83.00 91 LEU A C 1
ATOM 701 O O . LEU A 1 91 ? -11.531 -0.891 29.327 1.00 83.00 91 LEU A O 1
ATOM 705 N N . SER A 1 92 ? -9.460 -0.106 29.067 1.00 81.56 92 SER A N 1
ATOM 706 C CA . SER A 1 92 ? -8.798 -1.265 29.672 1.00 81.56 92 SER A CA 1
ATOM 707 C C . SER A 1 92 ? -8.719 -1.103 31.182 1.00 81.56 92 SER A C 1
ATOM 709 O O . SER A 1 92 ? -7.953 -0.296 31.711 1.00 81.56 92 SER A O 1
ATOM 711 N N . THR A 1 93 ? -9.466 -1.925 31.909 1.00 67.75 93 THR A N 1
ATOM 712 C CA . THR A 1 93 ? -9.355 -1.976 33.362 1.00 67.75 93 THR A CA 1
ATOM 713 C C . THR A 1 93 ? -8.117 -2.772 33.779 1.00 67.75 93 THR A C 1
ATOM 715 O O . THR A 1 93 ? -8.102 -3.995 33.664 1.00 67.75 93 THR A O 1
ATOM 718 N N . LYS A 1 94 ? -7.075 -2.110 34.299 1.00 62.38 94 LYS A N 1
ATOM 719 C CA . LYS A 1 94 ? -5.836 -2.806 34.701 1.00 62.38 94 LYS A CA 1
ATOM 720 C C . LYS A 1 94 ? -6.001 -3.726 35.925 1.00 62.38 94 LYS A C 1
ATOM 722 O O . LYS A 1 94 ? -5.284 -4.712 36.005 1.00 62.38 94 LYS A O 1
ATOM 727 N N . ASN A 1 95 ? -6.960 -3.461 36.821 1.00 51.00 95 ASN A N 1
ATOM 728 C CA . ASN A 1 95 ? -7.032 -4.116 38.142 1.00 51.00 95 ASN A CA 1
ATOM 729 C C . ASN A 1 95 ? -8.432 -4.635 38.534 1.00 51.00 95 ASN A C 1
ATOM 731 O O . ASN A 1 95 ? -8.771 -4.654 39.712 1.00 51.00 95 ASN A O 1
ATOM 735 N N . GLY A 1 96 ? -9.293 -4.999 37.578 1.00 52.03 96 GLY A N 1
ATOM 736 C CA . GLY A 1 96 ? -10.643 -5.498 37.901 1.00 52.03 96 GLY A CA 1
ATOM 737 C C . GLY A 1 96 ? -11.599 -4.461 38.516 1.00 52.03 96 GLY A C 1
ATOM 738 O O . GLY A 1 96 ? -12.723 -4.805 38.865 1.00 52.03 96 GLY A O 1
ATOM 739 N N . SER A 1 97 ? -11.190 -3.191 38.613 1.00 57.56 97 SER A N 1
ATOM 740 C CA . SER A 1 97 ? -12.053 -2.081 39.018 1.00 57.56 97 SER A CA 1
ATOM 741 C C . SER A 1 97 ? -13.196 -1.848 38.020 1.00 57.56 97 SER A C 1
ATOM 743 O O . SER A 1 97 ? -13.099 -2.142 36.831 1.00 57.56 97 SER A O 1
ATOM 745 N N . HIS A 1 98 ? -14.317 -1.300 38.471 1.00 62.94 98 HIS A N 1
ATOM 746 C CA . HIS A 1 98 ? -15.385 -0.930 37.545 1.00 62.94 98 HIS A CA 1
ATOM 747 C C . HIS A 1 98 ? -14.904 0.169 36.579 1.00 62.94 98 HIS A C 1
ATOM 749 O O . HIS A 1 98 ? -14.122 1.041 36.964 1.00 62.94 98 HIS A O 1
ATOM 755 N N . LEU A 1 99 ? -15.347 0.112 35.317 1.00 70.38 99 LEU A N 1
ATOM 756 C CA . LEU A 1 99 ? -15.142 1.198 34.356 1.00 70.38 99 LEU A CA 1
ATOM 757 C C . LEU A 1 99 ? -15.798 2.464 34.906 1.00 70.38 99 LEU A C 1
ATOM 759 O O . LEU A 1 99 ? -17.002 2.477 35.156 1.00 70.38 99 LEU A O 1
ATOM 763 N N . HIS A 1 100 ? -15.006 3.513 35.118 1.00 73.56 100 HIS A N 1
ATOM 764 C CA . HIS A 1 100 ? -15.524 4.772 35.637 1.00 73.56 100 HIS A CA 1
ATOM 765 C C . HIS A 1 100 ? -16.156 5.588 34.504 1.00 73.56 100 HIS A C 1
ATOM 767 O O . HIS A 1 100 ? -15.617 5.636 33.398 1.00 73.56 100 HIS A O 1
ATOM 773 N N . ILE A 1 101 ? -17.234 6.317 34.796 1.00 74.81 101 ILE A N 1
ATOM 774 C CA . ILE A 1 101 ? -17.957 7.173 33.835 1.00 74.81 101 ILE A CA 1
ATOM 775 C C . ILE A 1 101 ? -16.994 8.097 33.068 1.00 74.81 101 ILE A C 1
ATOM 777 O O . ILE A 1 101 ? -17.012 8.184 31.844 1.00 74.81 101 ILE A O 1
ATOM 781 N N . ALA A 1 102 ? -16.053 8.720 33.781 1.00 78.50 102 ALA A N 1
ATOM 782 C CA . ALA A 1 102 ? -15.039 9.592 33.186 1.00 78.50 102 ALA A CA 1
ATOM 783 C C . ALA A 1 102 ? -14.110 8.887 32.172 1.00 78.50 102 ALA A C 1
ATOM 785 O O . ALA A 1 102 ? -13.589 9.536 31.268 1.00 78.50 102 ALA A O 1
ATOM 786 N N . GLN A 1 103 ? -13.856 7.582 32.315 1.00 81.81 103 GLN A N 1
ATOM 787 C CA . GLN A 1 103 ? -13.074 6.811 31.340 1.00 81.81 103 GLN A CA 1
ATOM 788 C C . GLN A 1 103 ? -13.877 6.575 30.061 1.00 81.81 103 GLN A C 1
ATOM 790 O O . GLN A 1 103 ? -13.346 6.769 28.969 1.00 81.81 103 GLN A O 1
ATOM 795 N N . VAL A 1 104 ? -15.160 6.242 30.211 1.00 78.12 104 VAL A N 1
ATOM 796 C CA . VAL A 1 104 ? -16.102 6.038 29.104 1.00 78.12 104 VAL A CA 1
ATOM 797 C C . VAL A 1 104 ? -16.276 7.327 28.303 1.00 78.12 104 VAL A C 1
ATOM 799 O O . VAL A 1 104 ? -16.109 7.318 27.089 1.00 78.12 104 VAL A O 1
ATOM 802 N N . VAL A 1 105 ? -16.484 8.465 28.971 1.00 79.62 105 VAL A N 1
ATOM 803 C CA . VAL A 1 105 ? -16.627 9.772 28.306 1.00 79.62 105 VAL A CA 1
ATOM 804 C C . VAL A 1 105 ? -15.364 10.169 27.533 1.00 79.62 105 VAL A C 1
ATOM 806 O O . VAL A 1 105 ? -15.462 10.661 26.408 1.00 79.62 105 VAL A O 1
ATOM 809 N N . ARG A 1 106 ? -14.166 9.946 28.098 1.00 82.38 106 ARG A N 1
ATOM 810 C CA . ARG A 1 106 ? -12.897 10.232 27.400 1.00 82.38 106 ARG A CA 1
ATOM 811 C C . ARG A 1 106 ? -12.692 9.326 26.192 1.00 82.38 106 ARG A C 1
ATOM 813 O O . ARG A 1 106 ? -12.304 9.819 25.138 1.00 82.38 106 ARG A O 1
ATOM 820 N N . ALA A 1 107 ? -12.964 8.031 26.346 1.00 82.69 107 ALA A N 1
ATOM 821 C CA . ALA A 1 107 ? -12.879 7.076 25.252 1.00 82.69 107 ALA A CA 1
ATOM 822 C C . ALA A 1 107 ? -13.857 7.445 24.136 1.00 82.69 107 ALA A C 1
ATOM 824 O O . ALA A 1 107 ? -13.439 7.571 22.993 1.00 82.69 107 ALA A O 1
ATOM 825 N N . ARG A 1 108 ? -15.119 7.729 24.476 1.00 78.81 108 ARG A N 1
ATOM 826 C CA . ARG A 1 108 ? -16.145 8.166 23.527 1.00 78.81 108 ARG A CA 1
ATOM 827 C C . ARG A 1 108 ? -15.707 9.411 22.771 1.00 78.81 108 ARG A C 1
ATOM 829 O O . ARG A 1 108 ? -15.730 9.405 21.551 1.00 78.81 108 ARG A O 1
ATOM 836 N N . LYS A 1 109 ? -15.220 10.440 23.471 1.00 81.81 109 LYS A N 1
ATOM 837 C CA . LYS A 1 109 ? -14.702 11.654 22.827 1.00 81.81 109 LYS A CA 1
ATOM 838 C C . LYS A 1 109 ? -13.580 11.341 21.831 1.00 81.81 109 LYS A C 1
ATOM 840 O O . LYS A 1 109 ? -13.641 11.805 20.698 1.00 81.81 109 LYS A O 1
ATOM 845 N N . ALA A 1 110 ? -12.595 10.537 22.229 1.00 82.00 110 ALA A N 1
ATOM 846 C CA . ALA A 1 110 ? -11.500 10.145 21.345 1.00 82.00 110 ALA A CA 1
ATOM 847 C C . ALA A 1 110 ? -11.997 9.330 20.135 1.00 82.00 110 ALA A C 1
ATOM 849 O O . ALA A 1 110 ? -11.556 9.570 19.016 1.00 82.00 110 ALA A O 1
ATOM 850 N N . ILE A 1 111 ? -12.955 8.418 20.328 1.00 77.75 111 ILE A N 1
ATOM 851 C CA . ILE A 1 111 ? -13.569 7.646 19.241 1.00 77.75 111 ILE A CA 1
ATOM 852 C C . ILE A 1 111 ? -14.339 8.569 18.279 1.00 77.75 111 ILE A C 1
ATOM 854 O O . ILE A 1 111 ? -14.170 8.465 17.068 1.00 77.75 111 ILE A O 1
ATOM 858 N N . THR A 1 112 ? -15.147 9.500 18.791 1.00 75.06 112 THR A N 1
ATOM 859 C CA . THR A 1 112 ? -15.921 10.451 17.977 1.00 75.06 112 THR A CA 1
ATOM 860 C C . THR A 1 112 ? -15.028 11.445 17.231 1.00 75.06 112 THR A C 1
ATOM 862 O O . THR A 1 112 ? -15.383 11.873 16.141 1.00 75.06 112 THR A O 1
ATOM 865 N N . GLU A 1 113 ? -13.858 11.803 17.766 1.00 76.25 113 GLU A N 1
ATOM 866 C CA . GLU A 1 113 ? -12.856 12.606 17.044 1.00 76.25 113 GLU A CA 1
ATOM 867 C C . GLU A 1 113 ? -12.140 11.795 15.947 1.00 76.25 113 GLU A C 1
ATOM 869 O O . GLU A 1 113 ? -11.718 12.352 14.930 1.00 76.25 113 GLU A O 1
ATOM 874 N N . LEU A 1 114 ? -12.026 10.475 16.121 1.00 71.44 114 LEU A N 1
ATOM 875 C CA . LEU A 1 114 ? -11.415 9.569 15.147 1.00 71.44 114 LEU A CA 1
ATOM 876 C C . LEU A 1 114 ? -12.359 9.181 14.010 1.00 71.44 114 LEU A C 1
ATOM 878 O O . LEU A 1 114 ? -11.912 9.056 12.872 1.00 71.44 114 LEU A O 1
ATOM 882 N N . LEU A 1 115 ? -13.648 9.000 14.295 1.00 67.31 115 LEU A N 1
ATOM 883 C CA . LEU A 1 115 ? -14.604 8.449 13.339 1.00 67.31 115 LEU A CA 1
ATOM 884 C C . LEU A 1 115 ? -14.730 9.298 12.055 1.00 67.31 115 LEU A C 1
ATOM 886 O O . LEU A 1 115 ? -14.615 8.721 10.980 1.00 67.31 115 LEU A O 1
ATOM 890 N N . PRO A 1 116 ? -14.788 10.646 12.089 1.00 65.00 116 PRO A N 1
ATOM 891 C CA . PRO A 1 116 ? -14.756 11.476 10.884 1.00 65.00 116 PRO A CA 1
ATOM 892 C C . PRO A 1 116 ? -13.448 11.373 10.093 1.00 65.00 116 PRO A C 1
ATOM 894 O O . PRO A 1 116 ? -13.463 11.574 8.885 1.00 65.00 116 PRO A O 1
ATOM 897 N N . ARG A 1 117 ? -12.313 11.036 10.724 1.00 61.38 117 ARG A N 1
ATOM 898 C CA . ARG A 1 117 ? -11.054 10.759 10.000 1.00 61.38 117 ARG A CA 1
ATOM 899 C C . ARG A 1 117 ? -11.146 9.447 9.214 1.00 61.38 117 ARG A C 1
ATOM 901 O O . ARG A 1 117 ? -10.505 9.318 8.179 1.00 61.38 117 ARG A O 1
ATOM 908 N N . MET A 1 118 ? -11.980 8.514 9.677 1.00 56.66 118 MET A N 1
ATOM 909 C CA . MET A 1 118 ? -12.320 7.266 8.985 1.00 56.66 118 MET A CA 1
ATOM 910 C C . MET A 1 118 ? -13.487 7.438 7.991 1.00 56.66 118 MET A C 1
ATOM 912 O O . MET A 1 118 ? -13.547 6.735 6.989 1.00 56.66 118 MET A O 1
ATOM 916 N N . GLU A 1 119 ? -14.418 8.365 8.250 1.00 50.31 119 GLU A N 1
ATOM 917 C CA . GLU A 1 119 ? -15.664 8.583 7.490 1.00 50.31 119 GLU A CA 1
ATOM 918 C C . GLU A 1 119 ? -15.605 9.740 6.480 1.00 50.31 119 GLU A C 1
ATOM 920 O O . GLU A 1 119 ? -16.399 9.766 5.544 1.00 50.31 119 GLU A O 1
ATOM 925 N N . ALA A 1 120 ? -14.618 10.639 6.547 1.00 47.28 120 ALA A N 1
ATOM 926 C CA . ALA A 1 120 ? -14.252 11.514 5.421 1.00 47.28 120 ALA A CA 1
ATOM 927 C C . ALA A 1 120 ? -13.800 10.700 4.183 1.00 47.28 120 ALA A C 1
ATOM 929 O O . ALA A 1 120 ? -13.662 11.234 3.085 1.00 47.28 120 ALA A O 1
ATOM 930 N N . VAL A 1 121 ? -13.635 9.385 4.367 1.00 43.94 121 VAL A N 1
ATOM 931 C CA . VAL A 1 121 ? -13.443 8.322 3.373 1.00 43.94 121 VAL A CA 1
ATOM 932 C C . VAL A 1 121 ? -14.781 7.614 3.045 1.00 43.94 121 VAL A C 1
ATOM 934 O O . VAL A 1 121 ? -14.785 6.512 2.510 1.00 43.94 121 VAL A O 1
ATOM 937 N N . ARG A 1 122 ? -15.961 8.169 3.361 1.00 41.62 122 ARG A N 1
ATOM 938 C CA . ARG A 1 122 ? -17.267 7.491 3.156 1.00 41.62 122 ARG A CA 1
ATOM 939 C C . ARG A 1 122 ? -18.365 8.312 2.467 1.00 41.62 122 ARG A C 1
ATOM 941 O O . ARG A 1 122 ? -19.375 7.725 2.105 1.00 41.62 122 ARG A O 1
ATOM 948 N N . ILE A 1 123 ? -18.203 9.611 2.199 1.00 35.75 123 ILE A N 1
ATOM 949 C CA . ILE A 1 123 ? -19.268 10.405 1.549 1.00 35.75 123 ILE A CA 1
ATOM 950 C C . ILE A 1 123 ? -18.712 11.257 0.408 1.00 35.75 123 ILE A C 1
ATOM 952 O O . ILE A 1 123 ? -17.875 12.117 0.638 1.00 35.75 123 ILE A O 1
ATOM 956 N N . GLU A 1 124 ? -19.198 11.010 -0.814 1.00 35.41 124 GLU A N 1
ATOM 957 C CA . GLU A 1 124 ? -19.911 12.010 -1.630 1.00 35.41 124 GLU A CA 1
ATOM 958 C C . GLU A 1 124 ? -20.597 11.315 -2.819 1.00 35.41 124 GLU A C 1
ATOM 960 O O . GLU A 1 124 ? -19.967 11.073 -3.850 1.00 35.41 124 GLU A O 1
ATOM 965 N N . GLU A 1 125 ? -21.901 11.058 -2.689 1.00 31.48 125 GLU A N 1
ATOM 966 C CA . GLU A 1 125 ? -2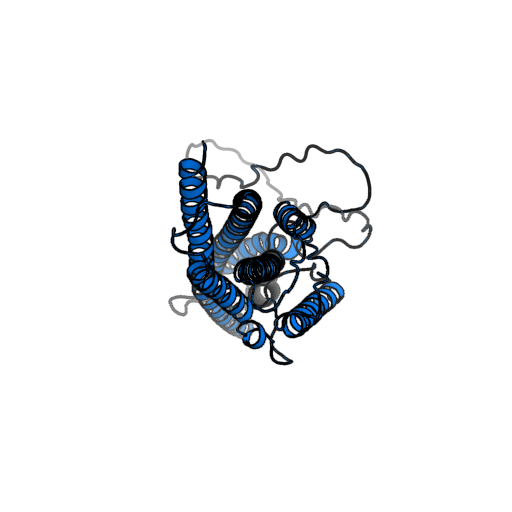2.821 10.990 -3.828 1.00 31.48 125 GLU A CA 1
ATOM 967 C C . GLU A 1 125 ? -24.072 11.838 -3.524 1.00 31.48 125 GLU A C 1
ATOM 969 O O . GLU A 1 125 ? -24.863 11.503 -2.647 1.00 31.48 125 GLU A O 1
ATOM 974 N N . GLY A 1 126 ? -24.252 12.935 -4.271 1.00 31.22 126 GLY A N 1
ATOM 975 C CA . GLY A 1 126 ? -25.535 13.642 -4.431 1.00 31.22 126 GLY A CA 1
ATOM 976 C C . GLY A 1 126 ? -25.880 14.747 -3.411 1.00 31.22 126 GLY A C 1
ATOM 977 O O . GLY A 1 126 ? -25.414 14.717 -2.274 1.00 31.22 126 GLY A O 1
ATOM 978 N N . PRO A 1 127 ? -26.688 15.760 -3.809 1.00 39.00 127 PRO A N 1
ATOM 979 C CA . PRO A 1 127 ? -26.852 17.002 -3.062 1.00 39.00 127 PRO A CA 1
ATOM 980 C C . PRO A 1 127 ? -27.780 16.781 -1.867 1.00 39.00 127 PRO A C 1
ATOM 982 O O . PRO A 1 127 ? -29.004 16.783 -1.993 1.00 39.00 127 PRO A O 1
ATOM 985 N N . VAL A 1 128 ? -27.200 16.605 -0.685 1.00 32.75 128 VAL A N 1
ATOM 986 C CA . VAL A 1 128 ? -27.973 16.574 0.554 1.00 32.75 128 VAL A CA 1
ATOM 987 C C . VAL A 1 128 ? -28.163 18.005 1.029 1.00 32.75 128 VAL A C 1
ATOM 989 O O . VAL A 1 128 ? -27.215 18.716 1.365 1.00 32.75 128 VAL A O 1
ATOM 992 N N . HIS A 1 129 ? -29.427 18.420 1.026 1.00 32.72 129 HIS A N 1
ATOM 993 C CA . HIS A 1 129 ? -29.929 19.585 1.731 1.00 32.72 129 HIS A CA 1
ATOM 994 C C . HIS A 1 129 ? -29.214 19.751 3.070 1.00 32.72 129 HIS A C 1
ATOM 996 O O . HIS A 1 129 ? -29.190 18.854 3.907 1.00 32.72 129 HIS A O 1
ATOM 1002 N N . GLN A 1 130 ? -28.617 20.924 3.227 1.00 29.14 130 GLN A N 1
ATOM 1003 C CA . GLN A 1 130 ? -27.764 21.311 4.332 1.00 29.14 130 GLN A CA 1
ATOM 1004 C C . GLN A 1 130 ? -28.456 21.071 5.683 1.00 29.14 130 GLN A C 1
ATOM 1006 O O . GLN A 1 130 ? -29.263 21.878 6.149 1.00 29.14 130 GLN A O 1
ATOM 1011 N N . CYS A 1 131 ? -28.122 19.945 6.318 1.00 26.09 131 CYS A N 1
ATOM 1012 C CA . CYS A 1 131 ? -28.434 19.682 7.712 1.00 26.09 131 CYS A CA 1
ATOM 1013 C C . CYS A 1 131 ? -27.776 20.764 8.568 1.00 26.09 131 CYS A C 1
ATOM 1015 O O . CYS A 1 131 ? -26.563 20.984 8.538 1.00 26.09 131 CYS A O 1
ATOM 1017 N N . ARG A 1 132 ? -28.622 21.471 9.319 1.00 26.95 132 ARG A N 1
ATOM 1018 C CA . ARG A 1 132 ? -28.226 22.464 10.312 1.00 26.95 132 ARG A CA 1
ATOM 1019 C C . ARG A 1 132 ? -27.247 21.835 11.299 1.00 26.95 132 ARG A C 1
ATOM 1021 O O . ARG A 1 132 ? -27.529 20.803 11.896 1.00 26.95 132 ARG A O 1
ATOM 1028 N N . SER A 1 133 ? -26.135 22.527 11.508 1.00 28.12 133 SER A N 1
ATOM 1029 C CA . SER A 1 133 ? -25.205 22.335 12.616 1.00 28.12 133 SER A CA 1
ATOM 1030 C C . SER A 1 133 ? -25.937 22.015 13.930 1.00 28.12 133 SER A C 1
ATOM 1032 O O . SER A 1 133 ? -26.623 22.890 14.471 1.00 28.12 133 SER A O 1
ATOM 1034 N N . PHE A 1 134 ? -25.743 20.817 14.484 1.00 25.20 134 PHE A N 1
ATOM 1035 C CA . PHE A 1 134 ? -26.003 20.559 15.899 1.00 25.20 134 PHE A CA 1
ATOM 1036 C C . PHE A 1 134 ? -24.918 21.272 16.713 1.00 25.20 134 PHE A C 1
ATOM 1038 O O . PHE A 1 134 ? -23.867 20.725 17.031 1.00 25.20 134 PHE A O 1
ATOM 1045 N N . ARG A 1 135 ? -25.152 22.555 17.009 1.00 26.19 135 ARG A N 1
ATOM 1046 C CA . ARG A 1 135 ? -24.417 23.263 18.057 1.00 26.19 135 ARG A CA 1
ATOM 1047 C C . ARG A 1 135 ? -24.981 22.804 19.395 1.00 26.19 135 ARG A C 1
ATOM 1049 O O . ARG A 1 135 ? -26.066 23.235 19.778 1.00 26.19 135 ARG A O 1
ATOM 1056 N N . PHE A 1 136 ? -24.234 21.967 20.107 1.00 26.11 136 PHE A N 1
ATOM 1057 C CA . PHE A 1 136 ? -24.453 21.755 21.533 1.00 26.11 136 PHE A CA 1
ATOM 1058 C C . PHE A 1 136 ? -24.216 23.106 22.231 1.00 26.11 136 PHE A C 1
ATOM 1060 O O . PHE A 1 136 ? -23.088 23.594 22.304 1.00 26.11 136 PHE A O 1
ATOM 1067 N N . ARG A 1 137 ? -25.294 23.786 22.643 1.00 26.36 137 ARG A N 1
ATOM 1068 C CA . ARG A 1 137 ? -25.219 25.006 23.459 1.00 26.36 137 ARG A CA 1
ATOM 1069 C C . ARG A 1 137 ? -24.759 24.593 24.853 1.00 26.36 137 ARG A C 1
ATOM 1071 O O . ARG A 1 137 ? -25.573 24.196 25.679 1.00 26.36 137 ARG A O 1
ATOM 1078 N N . GLN A 1 138 ? -23.464 24.710 25.111 1.00 29.88 138 GLN A N 1
ATOM 1079 C CA . GLN A 1 138 ? -22.949 24.717 26.471 1.00 29.88 138 GLN A CA 1
ATOM 1080 C C . GLN A 1 138 ? -23.409 26.028 27.124 1.00 29.88 138 GLN A C 1
ATOM 1082 O O . GLN A 1 138 ? -23.077 27.124 26.672 1.00 29.88 138 GLN A O 1
ATOM 1087 N N . ARG A 1 139 ? -24.305 25.907 28.103 1.00 28.81 139 ARG A N 1
ATOM 1088 C CA . ARG A 1 139 ? -24.866 27.022 28.865 1.00 28.81 139 ARG A CA 1
ATOM 1089 C C . ARG A 1 139 ? -23.884 27.365 29.981 1.00 28.81 139 ARG A C 1
ATOM 1091 O O . ARG A 1 139 ? -24.000 26.816 31.068 1.00 28.81 139 ARG A O 1
ATOM 1098 N N . ASP A 1 140 ? -22.935 28.254 29.705 1.00 27.45 140 ASP A N 1
ATOM 1099 C CA . ASP A 1 140 ? -22.106 28.850 30.755 1.00 27.45 140 ASP A CA 1
ATOM 1100 C C . ASP A 1 140 ? -22.869 30.008 31.406 1.00 27.45 140 ASP A C 1
ATOM 1102 O O . ASP A 1 140 ? -23.089 31.066 30.812 1.00 27.45 140 ASP A O 1
ATOM 1106 N N . SER A 1 141 ? -23.305 29.777 32.643 1.00 30.41 141 SER A N 1
ATOM 1107 C CA . SER A 1 141 ? -23.668 30.829 33.590 1.00 30.41 141 SER A CA 1
ATOM 1108 C C . SER A 1 141 ? -22.373 31.302 34.249 1.00 30.41 141 SER A C 1
ATOM 1110 O O . SER A 1 141 ? -21.689 30.513 34.895 1.00 30.41 141 SER A O 1
ATOM 1112 N N . GLY A 1 142 ? -22.004 32.563 34.026 1.00 30.45 142 GLY A N 1
ATOM 1113 C CA . GLY A 1 142 ? -20.709 33.101 34.433 1.00 30.45 142 GLY A CA 1
ATOM 1114 C C . GLY A 1 142 ? -20.542 33.317 35.936 1.00 30.45 142 GLY A C 1
ATOM 1115 O O . GLY A 1 142 ? -21.507 33.614 36.627 1.00 30.45 142 GLY A O 1
ATOM 1116 N N . VAL A 1 143 ? -19.285 33.256 36.378 1.00 29.64 143 VAL A N 1
ATOM 1117 C CA . VAL A 1 143 ? -18.659 34.079 37.426 1.00 29.64 143 VAL A CA 1
ATOM 1118 C C . VAL A 1 143 ? -17.169 34.126 37.069 1.00 29.64 143 VAL A C 1
ATOM 1120 O O . VAL A 1 143 ? -16.567 33.089 36.799 1.00 29.64 143 VAL A O 1
ATOM 1123 N N . GLY A 1 144 ? -16.597 35.327 36.979 1.00 33.09 144 GLY A N 1
ATOM 1124 C CA . GLY A 1 144 ? -15.168 35.512 36.738 1.00 33.09 144 GLY A CA 1
ATOM 1125 C C . GLY A 1 144 ? -14.352 35.363 38.018 1.00 33.09 144 GLY A C 1
ATOM 1126 O O . GLY A 1 144 ? -14.845 35.712 39.084 1.00 33.09 144 GLY A O 1
ATOM 1127 N N . ASP A 1 145 ? -13.108 34.906 37.888 1.00 28.44 145 ASP A N 1
ATOM 1128 C CA . ASP A 1 145 ? -11.981 35.411 38.674 1.00 28.44 145 ASP A CA 1
ATOM 1129 C C . ASP A 1 145 ? -10.644 35.047 38.001 1.00 28.44 145 ASP A C 1
ATOM 1131 O O . ASP A 1 145 ? -10.556 34.125 37.188 1.00 28.44 145 ASP A O 1
ATOM 1135 N N . SER A 1 146 ? -9.625 35.840 38.302 1.00 36.59 146 SER A N 1
ATOM 1136 C CA . SER A 1 146 ? -8.315 35.915 37.659 1.00 36.59 146 SER A CA 1
ATOM 1137 C C . SER A 1 146 ? -7.306 34.952 38.300 1.00 36.59 146 SER A C 1
ATOM 1139 O O . SER A 1 146 ? -7.230 34.864 39.519 1.00 36.59 146 SER A O 1
ATOM 1141 N N . GLY A 1 147 ? -6.452 34.298 37.504 1.00 29.80 147 GLY A N 1
ATOM 1142 C CA . GLY A 1 147 ? -5.297 33.543 38.015 1.00 29.80 147 GLY A CA 1
ATOM 1143 C C . GLY A 1 147 ? -4.483 32.855 36.905 1.00 29.80 147 GLY A C 1
ATOM 1144 O O . GLY A 1 147 ? -5.091 32.288 35.995 1.00 29.80 147 GLY A O 1
ATOM 1145 N N . PRO A 1 148 ? -3.133 32.912 36.917 1.00 42.03 148 PRO A N 1
ATOM 1146 C CA . PRO A 1 148 ? -2.301 32.402 35.835 1.00 42.03 148 PRO A CA 1
ATOM 1147 C C . PRO A 1 148 ? -1.864 30.962 36.119 1.00 42.03 148 PRO A C 1
ATOM 1149 O O . PRO A 1 148 ? -0.997 30.750 36.948 1.00 42.03 148 PRO A O 1
ATOM 1152 N N . ASP A 1 149 ? -2.437 29.991 35.410 1.00 29.36 149 ASP A N 1
ATOM 1153 C CA . ASP A 1 149 ? -1.838 28.667 35.197 1.00 29.36 149 ASP A CA 1
ATOM 1154 C C . ASP A 1 149 ? -2.561 27.983 34.030 1.00 29.36 149 ASP A C 1
ATOM 1156 O O . ASP A 1 149 ? -3.644 27.414 34.163 1.00 29.36 149 ASP A O 1
ATOM 1160 N N . ALA A 1 150 ? -1.980 28.092 32.835 1.00 30.92 150 ALA A N 1
ATOM 1161 C CA . ALA A 1 150 ? -2.488 27.452 31.629 1.00 30.92 150 ALA A CA 1
ATOM 1162 C C . ALA A 1 150 ? -1.641 26.211 31.302 1.00 30.92 150 ALA A C 1
ATOM 1164 O O . ALA A 1 150 ? -0.533 26.364 30.782 1.00 30.92 150 ALA A O 1
ATOM 1165 N N . PRO A 1 151 ? -2.130 24.975 31.517 1.00 32.47 151 PRO A N 1
ATOM 1166 C CA . PRO A 1 151 ? -1.476 23.802 30.967 1.00 32.47 151 PRO A CA 1
ATOM 1167 C C . PRO A 1 151 ? -1.894 23.626 29.500 1.00 32.47 151 PRO A C 1
ATOM 1169 O O . PRO A 1 151 ? -3.061 23.431 29.170 1.00 32.47 151 PRO A O 1
ATOM 1172 N N . HIS A 1 152 ? -0.899 23.737 28.620 1.00 30.11 152 HIS A N 1
ATOM 1173 C CA . HIS A 1 152 ? -0.794 23.145 27.283 1.00 30.11 152 HIS A CA 1
ATOM 1174 C C . HIS A 1 152 ? -2.116 22.819 26.561 1.00 30.11 152 HIS A C 1
ATOM 1176 O O . HIS A 1 152 ? -2.546 21.672 26.442 1.00 30.11 152 HIS A O 1
ATOM 1182 N N . ARG A 1 153 ? -2.712 23.863 25.977 1.00 26.48 153 ARG A N 1
AT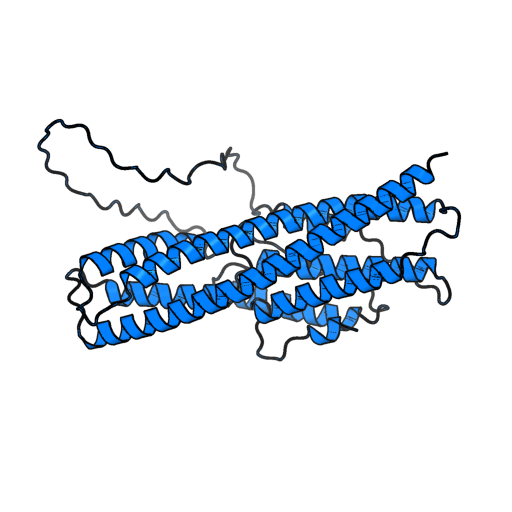OM 1183 C CA . ARG A 1 153 ? -3.677 23.756 24.878 1.00 26.48 153 ARG A CA 1
ATOM 1184 C C . ARG A 1 153 ? -3.011 22.990 23.728 1.00 26.48 153 ARG A C 1
ATOM 1186 O O . ARG A 1 153 ? -2.099 23.509 23.084 1.00 26.48 153 ARG A O 1
ATOM 1193 N N . TRP A 1 154 ? -3.462 21.758 23.495 1.00 24.61 154 TRP A N 1
ATOM 1194 C CA . TRP A 1 154 ? -3.094 20.932 22.348 1.00 24.61 154 TRP A CA 1
ATOM 1195 C C . TRP A 1 154 ? -3.230 21.770 21.076 1.00 24.61 154 TRP A C 1
ATOM 1197 O O . TRP A 1 154 ? -4.307 22.282 20.762 1.00 24.61 154 TRP A O 1
ATOM 1207 N N . ARG A 1 155 ? -2.096 22.002 20.407 1.00 27.47 155 ARG A N 1
ATOM 1208 C CA . ARG A 1 155 ? -2.039 22.775 19.168 1.00 27.47 155 ARG A CA 1
ATOM 1209 C C . ARG A 1 155 ? -2.957 22.107 18.155 1.00 27.47 155 ARG A C 1
ATOM 1211 O O . ARG A 1 155 ? -2.847 20.915 17.905 1.00 27.47 155 ARG A O 1
ATOM 1218 N N . SER A 1 156 ? -3.856 22.902 17.595 1.00 26.52 156 SER A N 1
ATOM 1219 C CA . SER A 1 156 ? -4.747 22.546 16.502 1.00 26.52 156 SER A CA 1
ATOM 1220 C C . SER A 1 156 ? -3.954 22.061 15.287 1.00 26.52 156 SER A C 1
ATOM 1222 O O . SER A 1 156 ? -3.181 22.829 14.714 1.00 26.52 156 SER A O 1
ATOM 1224 N N . TRP A 1 157 ? -4.206 20.832 14.843 1.00 30.34 157 TRP A N 1
ATOM 1225 C CA . TRP A 1 157 ? -3.713 20.269 13.576 1.00 30.34 157 TRP A CA 1
ATOM 1226 C C . TRP A 1 157 ? -4.560 20.740 12.375 1.00 30.34 157 TRP A C 1
ATOM 1228 O O . TRP A 1 157 ? -4.826 20.001 11.436 1.00 30.34 157 TRP A O 1
ATOM 1238 N N . HIS A 1 158 ? -4.996 22.002 12.392 1.00 35.12 158 HIS A N 1
ATOM 1239 C CA . HIS A 1 158 ? -5.544 22.685 11.221 1.00 35.12 158 HIS A CA 1
ATOM 1240 C C . HIS A 1 158 ? -4.507 23.705 10.774 1.00 35.12 158 HIS A C 1
ATOM 1242 O O . HIS A 1 158 ? -4.528 24.861 11.188 1.00 35.12 158 HIS A O 1
ATOM 1248 N N . GLY A 1 159 ? -3.528 23.250 9.998 1.00 28.17 159 GLY A N 1
ATOM 1249 C CA . GLY A 1 159 ? -2.380 24.088 9.694 1.00 28.17 159 GLY A CA 1
ATOM 1250 C C . GLY A 1 159 ? -1.506 23.587 8.564 1.00 28.17 159 GLY A C 1
ATOM 1251 O O . GLY A 1 159 ? -0.299 23.635 8.728 1.00 28.17 159 GLY A O 1
ATOM 1252 N N . SER A 1 160 ? -2.086 23.113 7.455 1.00 29.70 160 SER A N 1
ATOM 1253 C CA . SER A 1 160 ? -1.595 23.429 6.100 1.00 29.70 160 SER A CA 1
ATOM 1254 C C . SER A 1 160 ? -2.391 22.680 5.024 1.00 29.70 160 SER A C 1
ATOM 1256 O O . SER A 1 160 ? -1.932 21.673 4.512 1.00 29.70 160 SER A O 1
ATOM 1258 N N . VAL A 1 161 ? -3.558 23.203 4.640 1.00 28.09 161 VAL A N 1
ATOM 1259 C CA . VAL A 1 161 ? -3.955 23.306 3.223 1.00 28.09 161 VAL A CA 1
ATOM 1260 C C . VAL A 1 161 ? -4.829 24.554 3.133 1.00 28.09 161 VAL A C 1
ATOM 1262 O O . VAL A 1 161 ? -5.978 24.558 3.571 1.00 28.09 161 VAL A O 1
ATOM 1265 N N . ARG A 1 162 ? -4.278 25.658 2.622 1.00 26.83 162 ARG A N 1
ATOM 1266 C CA . ARG A 1 162 ? -5.106 26.802 2.231 1.00 26.83 162 ARG A CA 1
ATOM 1267 C C . ARG A 1 162 ? -5.949 26.348 1.042 1.00 26.83 162 ARG A C 1
ATOM 1269 O O . ARG A 1 162 ? -5.423 26.176 -0.053 1.00 26.83 162 ARG A O 1
ATOM 1276 N N . LEU A 1 163 ? -7.245 26.147 1.263 1.00 31.80 163 LEU A N 1
ATOM 1277 C CA . LEU A 1 163 ? -8.230 26.087 0.190 1.00 31.80 163 LEU A CA 1
ATOM 1278 C C . LEU A 1 163 ? -8.361 27.501 -0.385 1.00 31.80 163 LEU A C 1
ATOM 1280 O O . LEU A 1 163 ? -9.171 28.302 0.075 1.00 31.80 163 LEU A O 1
ATOM 1284 N N . SER A 1 164 ? -7.531 27.828 -1.374 1.00 28.56 164 SER A N 1
ATOM 1285 C CA . SER A 1 164 ? -7.847 28.922 -2.288 1.00 28.56 164 SER A CA 1
ATOM 1286 C C . SER A 1 164 ? -8.964 28.436 -3.199 1.00 28.56 164 SER A C 1
ATOM 1288 O O . SER A 1 164 ? -8.742 27.658 -4.125 1.00 28.56 164 SER A O 1
ATOM 1290 N N . GLY A 1 165 ? -10.184 28.854 -2.874 1.00 31.81 165 GLY A N 1
ATOM 1291 C CA . GLY A 1 165 ? -11.370 28.553 -3.654 1.00 31.81 165 GLY A CA 1
ATOM 1292 C C . GLY A 1 165 ? -11.293 29.166 -5.043 1.00 31.81 165 GLY A C 1
ATOM 1293 O O . GLY A 1 165 ? -11.036 30.355 -5.163 1.00 31.81 165 GLY A O 1
ATOM 1294 N N . HIS A 1 166 ? -11.572 28.352 -6.057 1.00 25.23 166 HIS A N 1
ATOM 1295 C CA . HIS A 1 166 ? -12.272 28.760 -7.269 1.00 25.23 166 HIS A CA 1
ATOM 1296 C C . HIS A 1 166 ? -13.220 27.621 -7.646 1.00 25.23 166 HIS A C 1
ATOM 1298 O O . HIS A 1 166 ? -12.813 26.482 -7.863 1.00 25.23 166 HIS A O 1
ATOM 1304 N N . SER A 1 167 ? -14.507 27.940 -7.664 1.00 36.91 167 SER A N 1
ATOM 1305 C CA . SER A 1 167 ? -15.584 27.125 -8.209 1.00 36.91 167 SER A CA 1
ATOM 1306 C C . SER A 1 167 ? -15.378 26.905 -9.706 1.00 36.91 167 SER A C 1
ATOM 1308 O O . SER A 1 167 ? -15.358 27.884 -10.450 1.00 36.91 167 SER A O 1
ATOM 1310 N N . SER A 1 168 ? -15.280 25.650 -10.151 1.00 27.20 168 SER A N 1
ATOM 1311 C CA . SER A 1 168 ? -15.572 25.222 -11.528 1.00 27.20 168 SER A CA 1
ATOM 1312 C C . SER A 1 168 ? -15.617 23.694 -11.621 1.00 27.20 168 SER A C 1
ATOM 1314 O O . SER A 1 168 ? -14.617 23.044 -11.352 1.00 27.20 168 SER A O 1
ATOM 1316 N N . GLY A 1 169 ? -16.763 23.158 -12.052 1.00 27.14 169 GLY A N 1
ATOM 1317 C CA . GLY A 1 169 ? -16.864 21.900 -12.802 1.00 27.14 169 GLY A CA 1
ATOM 1318 C C . GLY A 1 169 ? -16.647 20.585 -12.046 1.00 27.14 169 GLY A C 1
ATOM 1319 O O . GLY A 1 169 ? -15.568 20.292 -11.552 1.00 27.14 169 GLY A O 1
ATOM 1320 N N . SER A 1 170 ? -17.689 19.753 -12.051 1.00 38.25 170 SER A N 1
ATOM 1321 C CA . SER A 1 170 ? -17.666 18.307 -11.797 1.00 38.25 170 SER A CA 1
ATOM 1322 C C . SER A 1 170 ? -16.364 17.628 -12.262 1.00 38.25 170 SER A C 1
ATOM 1324 O O . SER A 1 170 ? -16.089 17.602 -13.459 1.00 38.25 170 SER A O 1
ATOM 1326 N N . ASN A 1 171 ? -15.573 17.148 -11.290 1.00 34.34 171 ASN A N 1
ATOM 1327 C CA . ASN A 1 171 ? -14.585 16.054 -11.306 1.00 34.34 171 ASN A CA 1
ATOM 1328 C C . ASN A 1 171 ? -13.564 16.319 -10.186 1.00 34.34 171 ASN A C 1
ATOM 1330 O O . ASN A 1 171 ? -12.733 17.218 -10.294 1.00 34.34 171 ASN A O 1
ATOM 1334 N N . SER A 1 172 ? -13.611 15.559 -9.087 1.00 42.16 172 SER A N 1
ATOM 1335 C CA . SER A 1 172 ? -12.586 15.659 -8.037 1.00 42.16 172 SER A CA 1
ATOM 1336 C C . SER A 1 172 ? -11.198 15.371 -8.649 1.00 42.16 172 SER A C 1
ATOM 1338 O O . SER A 1 172 ? -11.046 14.330 -9.292 1.00 42.16 172 SER A O 1
ATOM 1340 N N . PRO A 1 173 ? -10.183 16.241 -8.483 1.00 49.88 173 PRO A N 1
ATOM 1341 C CA . PRO A 1 173 ? -8.871 16.011 -9.076 1.00 49.88 173 PRO A CA 1
ATOM 1342 C C . PRO A 1 173 ? -8.210 14.768 -8.462 1.00 49.88 173 PRO A C 1
ATOM 1344 O O . PRO A 1 173 ? -8.080 14.689 -7.241 1.00 49.88 173 PRO A O 1
ATOM 1347 N N . ALA A 1 174 ? -7.745 13.829 -9.294 1.00 54.59 174 ALA A N 1
ATOM 1348 C CA . ALA A 1 174 ? -6.931 12.693 -8.849 1.00 54.59 174 ALA A CA 1
ATOM 1349 C C . ALA A 1 174 ? -5.731 13.171 -8.006 1.00 54.59 174 ALA A C 1
ATOM 1351 O O . ALA A 1 174 ? -5.188 14.257 -8.275 1.00 54.59 174 ALA A O 1
ATOM 1352 N N . SER A 1 175 ? -5.329 12.371 -7.008 1.00 65.44 175 SER A N 1
ATOM 1353 C CA . SER A 1 175 ? -4.166 12.637 -6.148 1.00 65.44 175 SER A CA 1
ATOM 1354 C C . SER A 1 175 ? -2.893 12.851 -6.983 1.00 65.44 175 SER A C 1
ATOM 1356 O O . SER A 1 175 ? -2.774 12.342 -8.100 1.00 65.44 175 SER A O 1
ATOM 1358 N N . GLN A 1 176 ? -1.933 13.632 -6.478 1.00 70.81 176 GLN A N 1
ATOM 1359 C CA . GLN A 1 176 ? -0.683 13.900 -7.202 1.00 70.81 176 GLN A CA 1
ATOM 1360 C C . GLN A 1 176 ? 0.068 12.600 -7.535 1.00 70.81 176 GLN A C 1
ATOM 1362 O O . GLN A 1 176 ? 0.510 12.424 -8.668 1.00 70.81 176 GLN A O 1
ATOM 1367 N N . SER A 1 177 ? 0.099 11.649 -6.602 1.00 67.62 177 SER A N 1
ATOM 1368 C CA . SER A 1 177 ? 0.687 10.318 -6.784 1.00 67.62 177 SER A CA 1
ATOM 1369 C C . SER A 1 177 ? -0.027 9.520 -7.878 1.00 67.62 177 SER A C 1
ATOM 1371 O O . SER A 1 177 ? 0.623 8.888 -8.706 1.00 67.62 177 SER A O 1
ATOM 1373 N N . SER A 1 178 ? -1.362 9.596 -7.952 1.00 70.56 178 SER A N 1
ATOM 1374 C CA . SER A 1 178 ? -2.139 8.992 -9.043 1.00 70.56 178 SER A CA 1
ATOM 1375 C C . SER A 1 178 ? -1.773 9.594 -10.401 1.00 70.56 178 SER A C 1
ATOM 1377 O O . SER A 1 178 ? -1.576 8.852 -11.363 1.00 70.56 178 SER A O 1
ATOM 1379 N N . ARG A 1 179 ? -1.593 10.920 -10.479 1.00 75.31 179 ARG A N 1
ATOM 1380 C CA . ARG A 1 179 ? -1.131 11.586 -11.709 1.00 75.31 179 ARG A CA 1
ATOM 1381 C C . ARG A 1 179 ? 0.291 11.189 -12.074 1.00 75.31 179 ARG A C 1
ATOM 1383 O O . ARG A 1 179 ? 0.561 11.002 -13.252 1.00 75.31 179 ARG A O 1
ATOM 1390 N N . HIS A 1 180 ? 1.184 11.033 -11.098 1.00 76.75 180 HIS A N 1
ATOM 1391 C CA . HIS A 1 180 ? 2.543 10.548 -11.339 1.00 76.75 180 HIS A CA 1
ATOM 1392 C C . HIS A 1 180 ? 2.527 9.112 -11.877 1.00 76.75 180 HIS A C 1
ATOM 1394 O O . HIS A 1 180 ? 3.180 8.843 -12.880 1.00 76.75 180 HIS A O 1
ATOM 1400 N N . LEU A 1 181 ? 1.726 8.211 -11.296 1.00 77.75 181 LEU A N 1
ATOM 1401 C CA . LEU A 1 181 ? 1.553 6.851 -11.818 1.00 77.75 181 LEU A CA 1
ATOM 1402 C C . LEU A 1 181 ? 0.959 6.839 -13.232 1.00 77.75 181 LEU A C 1
ATOM 1404 O O . LEU A 1 181 ? 1.424 6.086 -14.087 1.00 77.75 181 LEU A O 1
ATOM 1408 N N . GLN A 1 182 ? -0.031 7.693 -13.500 1.00 78.88 182 GLN A N 1
ATOM 1409 C CA . GLN A 1 182 ? -0.620 7.837 -14.829 1.00 78.88 182 GLN A CA 1
ATOM 1410 C C . GLN A 1 182 ? 0.378 8.416 -15.842 1.00 78.88 182 GLN A C 1
ATOM 1412 O O . GLN A 1 182 ? 0.405 7.961 -16.983 1.00 78.88 182 GLN A O 1
ATOM 1417 N N . ALA A 1 183 ? 1.211 9.375 -15.432 1.00 78.44 183 ALA A N 1
ATOM 1418 C CA . ALA A 1 183 ? 2.260 9.951 -16.265 1.00 78.44 183 ALA A CA 1
ATOM 1419 C C . ALA A 1 183 ? 3.305 8.893 -16.637 1.00 78.44 183 ALA A C 1
ATOM 1421 O O . ALA A 1 183 ? 3.543 8.684 -17.826 1.00 78.44 183 ALA A O 1
ATOM 1422 N N . ILE A 1 184 ? 3.827 8.151 -15.646 1.00 76.69 184 ILE A N 1
ATOM 1423 C CA . ILE A 1 184 ? 4.749 7.030 -15.891 1.00 76.69 184 ILE A CA 1
ATOM 1424 C C . ILE A 1 184 ? 4.101 6.053 -16.872 1.00 76.69 184 ILE A C 1
ATOM 1426 O O . ILE A 1 184 ? 4.728 5.679 -17.854 1.00 76.69 184 ILE A O 1
ATOM 1430 N N . TRP A 1 185 ? 2.840 5.672 -16.649 1.00 77.69 185 TRP A N 1
ATOM 1431 C CA . TRP A 1 185 ? 2.134 4.769 -17.553 1.00 77.69 185 TRP A CA 1
ATOM 1432 C C . TRP A 1 185 ? 2.044 5.306 -18.988 1.00 77.69 185 TRP A C 1
ATOM 1434 O O . TRP A 1 185 ? 2.321 4.567 -19.928 1.00 77.69 185 TRP A O 1
ATOM 1444 N N . SER A 1 186 ? 1.677 6.577 -19.171 1.00 77.06 186 SER A N 1
ATOM 1445 C CA . SER A 1 186 ? 1.520 7.181 -20.502 1.00 77.06 186 SER A CA 1
ATOM 1446 C C . SER A 1 186 ? 2.825 7.277 -21.296 1.00 77.06 186 SER A C 1
ATOM 1448 O O . SER A 1 186 ? 2.798 7.299 -22.523 1.00 77.06 186 SER A O 1
ATOM 1450 N N . GLU A 1 187 ? 3.958 7.306 -20.597 1.00 83.00 187 GLU A N 1
ATOM 1451 C CA . GLU A 1 187 ? 5.298 7.364 -21.181 1.00 83.00 187 GLU A CA 1
ATOM 1452 C C . GLU A 1 187 ? 5.876 5.973 -21.473 1.00 83.00 187 GLU A C 1
ATOM 1454 O O . GLU A 1 187 ? 6.884 5.861 -22.172 1.00 83.00 187 GLU A O 1
ATOM 1459 N N . LEU A 1 188 ? 5.265 4.899 -20.955 1.00 80.31 188 LEU A N 1
ATOM 1460 C CA . LEU A 1 188 ? 5.755 3.544 -21.185 1.00 80.31 188 LEU A CA 1
ATOM 1461 C C . LEU A 1 188 ? 5.530 3.120 -22.637 1.00 80.31 188 LEU A C 1
ATOM 1463 O O . LEU A 1 188 ? 4.408 2.888 -23.087 1.00 80.31 188 LEU A O 1
ATOM 1467 N N . VAL A 1 189 ? 6.636 2.921 -23.347 1.00 78.50 189 VAL A N 1
ATOM 1468 C CA . VAL A 1 189 ? 6.640 2.344 -24.689 1.00 78.50 189 VAL A CA 1
ATOM 1469 C C . VAL A 1 189 ? 6.761 0.829 -24.586 1.00 78.50 189 VAL A C 1
ATOM 1471 O O . VAL A 1 189 ? 7.647 0.304 -23.913 1.00 78.50 189 VAL A O 1
ATOM 1474 N N . VAL A 1 190 ? 5.873 0.118 -25.278 1.00 80.62 190 VAL A N 1
ATOM 1475 C CA . VAL A 1 190 ? 5.961 -1.337 -25.418 1.00 80.62 190 VAL A CA 1
ATOM 1476 C C . VAL A 1 190 ? 7.219 -1.684 -26.225 1.00 80.62 190 VAL A C 1
ATOM 1478 O O . VAL A 1 190 ? 7.315 -1.273 -27.386 1.00 80.62 190 VAL A O 1
ATOM 1481 N N . PRO A 1 191 ? 8.168 -2.453 -25.663 1.00 76.38 191 PRO A N 1
ATOM 1482 C CA . PRO A 1 191 ? 9.357 -2.862 -26.395 1.00 76.38 191 PRO A CA 1
ATOM 1483 C C . PRO A 1 191 ? 9.009 -3.891 -27.477 1.00 76.38 191 PRO A C 1
ATOM 1485 O O . PRO A 1 191 ? 8.083 -4.695 -27.323 1.00 76.38 191 PRO A O 1
ATOM 1488 N N . ARG A 1 192 ? 9.765 -3.871 -28.581 1.00 68.44 192 ARG A N 1
ATOM 1489 C CA . ARG A 1 192 ? 9.718 -4.935 -29.593 1.00 68.44 192 ARG A CA 1
ATOM 1490 C C . ARG A 1 192 ? 10.361 -6.193 -29.003 1.00 68.44 192 ARG A C 1
ATOM 1492 O O . ARG A 1 192 ? 11.287 -6.089 -28.210 1.00 68.44 192 ARG A O 1
ATOM 1499 N N . MET A 1 193 ? 9.808 -7.360 -29.331 1.00 60.59 193 MET A N 1
ATOM 1500 C CA . MET A 1 193 ? 10.385 -8.648 -28.949 1.00 60.59 193 MET A CA 1
ATOM 1501 C C . MET A 1 193 ? 11.006 -9.306 -30.180 1.00 60.59 193 MET A C 1
ATOM 1503 O O . MET A 1 193 ? 10.276 -9.848 -31.011 1.00 60.59 193 MET A O 1
ATOM 1507 N N . ALA A 1 194 ? 12.330 -9.301 -30.274 1.00 59.03 194 ALA A N 1
ATOM 1508 C CA . ALA A 1 194 ? 13.105 -10.108 -31.198 1.00 59.03 194 ALA A CA 1
ATOM 1509 C C . ALA A 1 194 ? 13.866 -11.188 -30.406 1.00 59.03 194 ALA A C 1
ATOM 1511 O O . ALA A 1 194 ? 14.641 -10.885 -29.493 1.00 59.03 194 ALA A O 1
ATOM 1512 N N . PRO A 1 195 ? 13.653 -12.478 -30.715 1.00 56.03 195 PRO A N 1
ATOM 1513 C CA . PRO A 1 195 ? 14.371 -13.553 -30.046 1.00 56.03 195 PRO A CA 1
ATOM 1514 C C . PRO A 1 195 ? 15.871 -13.470 -30.368 1.00 56.03 195 PRO A C 1
ATOM 1516 O O . PRO A 1 195 ? 16.261 -13.516 -31.531 1.00 56.03 195 PRO A O 1
ATOM 1519 N N . GLY A 1 196 ? 16.705 -13.383 -29.327 1.00 62.06 196 GLY A N 1
ATOM 1520 C CA . GLY A 1 196 ? 18.170 -13.366 -29.434 1.00 62.06 196 GLY A CA 1
ATOM 1521 C C . GLY A 1 196 ? 18.831 -12.008 -29.185 1.00 62.06 196 GLY A C 1
ATOM 1522 O O . GLY A 1 196 ? 20.053 -11.963 -29.065 1.00 62.06 196 GLY A O 1
ATOM 1523 N N . ASP A 1 197 ? 18.055 -10.930 -29.045 1.00 70.06 197 ASP A N 1
ATOM 1524 C CA . ASP A 1 197 ? 18.591 -9.603 -28.740 1.00 70.06 197 ASP A CA 1
ATOM 1525 C C . ASP A 1 197 ? 18.624 -9.350 -27.220 1.00 70.06 197 ASP A C 1
ATOM 1527 O O . ASP A 1 197 ? 17.601 -9.354 -26.529 1.00 70.06 197 ASP A O 1
ATOM 1531 N N . ILE A 1 198 ? 19.828 -9.176 -26.671 1.00 69.62 198 ILE A N 1
ATOM 1532 C CA . ILE A 1 198 ? 20.050 -8.920 -25.241 1.00 69.62 198 ILE A CA 1
ATOM 1533 C C . ILE A 1 198 ? 19.478 -7.548 -24.844 1.00 69.62 198 ILE A C 1
ATOM 1535 O O . ILE A 1 198 ? 18.935 -7.415 -23.745 1.00 69.62 198 ILE A O 1
ATOM 1539 N N . GLU A 1 199 ? 19.549 -6.549 -25.731 1.00 69.31 199 GLU A N 1
ATOM 1540 C CA . GLU A 1 199 ? 19.064 -5.190 -25.467 1.00 69.31 199 GLU A CA 1
ATOM 1541 C C . GLU A 1 199 ? 17.533 -5.159 -25.409 1.00 69.31 199 GLU A C 1
ATOM 1543 O O . GLU A 1 199 ? 16.950 -4.599 -24.475 1.00 69.31 199 GLU A O 1
ATOM 1548 N N . GLU A 1 200 ? 16.862 -5.828 -26.351 1.00 73.19 200 GLU A N 1
ATOM 1549 C CA . GLU A 1 200 ? 15.397 -5.908 -26.358 1.00 73.19 200 GLU A CA 1
ATOM 1550 C C . GLU A 1 200 ? 14.852 -6.725 -25.176 1.00 73.19 200 GLU A C 1
ATOM 1552 O O . GLU A 1 200 ? 13.827 -6.364 -24.590 1.00 73.19 200 GLU A O 1
ATOM 1557 N N . ASN A 1 201 ? 15.568 -7.771 -24.750 1.00 75.56 201 ASN A N 1
ATOM 1558 C CA . ASN A 1 201 ? 15.223 -8.535 -23.548 1.00 75.56 201 ASN A CA 1
ATOM 1559 C C . ASN A 1 201 ? 15.348 -7.698 -22.264 1.00 75.56 201 ASN A C 1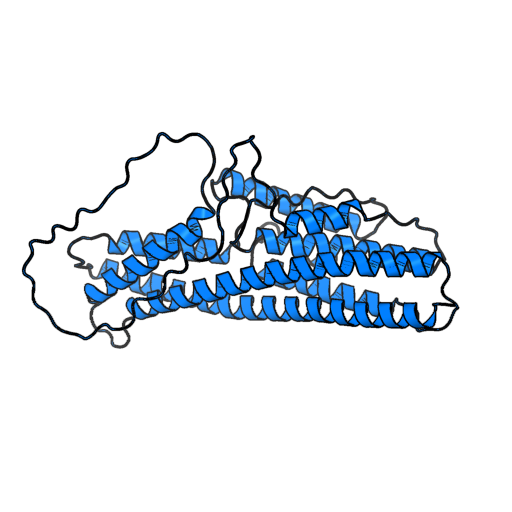
ATOM 1561 O O . ASN A 1 201 ? 14.489 -7.793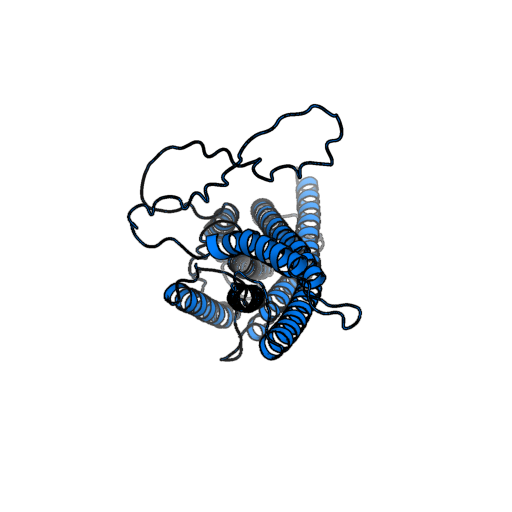 -21.381 1.00 75.56 201 ASN A O 1
ATOM 1565 N N . LEU A 1 202 ? 16.372 -6.842 -22.158 1.00 77.88 202 LEU A N 1
ATOM 1566 C CA . LEU A 1 202 ? 16.502 -5.898 -21.045 1.00 77.88 202 LEU A CA 1
ATOM 1567 C C . LEU A 1 202 ? 15.372 -4.859 -21.066 1.00 77.88 202 LEU A C 1
ATOM 1569 O O . LEU A 1 202 ? 14.742 -4.623 -20.035 1.00 77.88 202 LEU A O 1
ATOM 1573 N N . CYS A 1 203 ? 15.046 -4.297 -22.233 1.00 78.81 203 CYS A N 1
ATOM 1574 C CA . CYS A 1 203 ? 13.922 -3.369 -22.384 1.00 78.81 203 CYS A CA 1
ATOM 1575 C C . CYS A 1 203 ? 12.588 -4.016 -21.977 1.00 78.81 203 CYS A C 1
ATOM 1577 O O . CYS A 1 203 ? 11.785 -3.402 -21.272 1.00 78.81 203 CYS A O 1
ATOM 1579 N N . ALA A 1 204 ? 12.366 -5.277 -22.360 1.00 82.50 204 ALA A N 1
ATOM 1580 C CA . ALA A 1 204 ? 11.210 -6.070 -21.952 1.00 82.50 204 ALA A CA 1
ATOM 1581 C C . ALA A 1 204 ? 11.138 -6.272 -20.429 1.00 82.50 204 ALA A C 1
ATOM 1583 O O . ALA A 1 204 ? 10.054 -6.155 -19.848 1.00 82.50 204 ALA A O 1
ATOM 1584 N N . ALA A 1 205 ? 12.273 -6.529 -19.772 1.00 84.50 205 ALA A N 1
ATO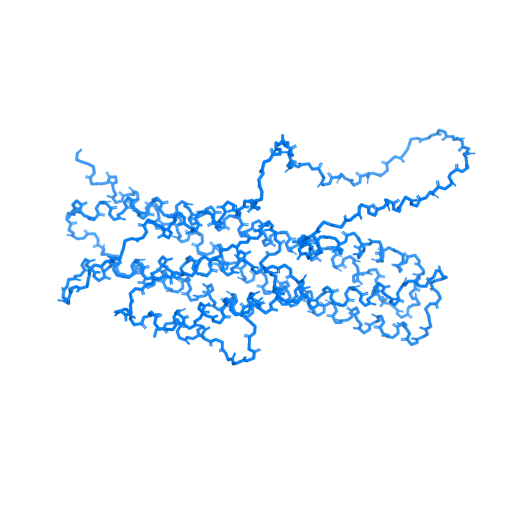M 1585 C CA . ALA A 1 205 ? 12.350 -6.671 -18.319 1.00 84.50 205 ALA A CA 1
ATOM 1586 C C . ALA A 1 205 ? 12.088 -5.341 -17.591 1.00 84.50 205 ALA A C 1
ATOM 1588 O O . ALA A 1 205 ? 11.300 -5.303 -16.643 1.00 84.50 205 ALA A O 1
ATOM 1589 N N . VAL A 1 206 ? 12.679 -4.238 -18.067 1.00 83.94 206 VAL A N 1
ATOM 1590 C CA . VAL A 1 206 ? 12.437 -2.886 -17.538 1.00 83.94 206 VAL A CA 1
ATOM 1591 C C . VAL A 1 206 ? 10.962 -2.517 -17.689 1.00 83.94 206 VAL A C 1
ATOM 1593 O O . VAL A 1 206 ? 10.343 -2.063 -16.727 1.00 83.94 206 VAL A O 1
ATOM 1596 N N . TYR A 1 207 ? 10.362 -2.747 -18.859 1.00 86.00 207 TYR A N 1
ATOM 1597 C CA . TYR A 1 207 ? 8.935 -2.516 -19.084 1.00 86.00 207 TYR A CA 1
ATOM 1598 C C . TYR A 1 207 ? 8.082 -3.312 -18.084 1.00 86.00 207 TYR A C 1
ATOM 1600 O O . TYR A 1 207 ? 7.277 -2.719 -17.368 1.00 86.00 207 TYR A O 1
ATOM 1608 N N . ALA A 1 208 ? 8.326 -4.619 -17.943 1.00 87.88 208 ALA A N 1
ATOM 1609 C CA . ALA A 1 208 ? 7.609 -5.476 -16.996 1.00 87.88 208 ALA A CA 1
ATOM 1610 C C . ALA A 1 208 ? 7.707 -4.977 -15.542 1.00 87.88 208 ALA A C 1
ATOM 1612 O O . ALA A 1 208 ? 6.701 -4.939 -14.830 1.00 87.88 208 ALA A O 1
ATOM 1613 N N . PHE A 1 209 ? 8.901 -4.559 -15.111 1.00 89.31 209 PHE A N 1
ATOM 1614 C CA . PHE A 1 209 ? 9.121 -3.986 -13.785 1.00 89.31 209 PHE A CA 1
ATOM 1615 C C . PHE A 1 209 ? 8.310 -2.704 -13.567 1.00 89.31 209 PHE A C 1
ATOM 1617 O O . PHE A 1 209 ? 7.648 -2.584 -12.540 1.00 89.31 209 PHE A O 1
ATOM 1624 N N . ASN A 1 210 ? 8.308 -1.767 -14.523 1.00 88.88 210 ASN A N 1
ATOM 1625 C CA . ASN A 1 210 ? 7.538 -0.527 -14.376 1.00 88.88 210 ASN A CA 1
ATOM 1626 C C . ASN A 1 210 ? 6.035 -0.808 -14.292 1.00 88.88 210 ASN A C 1
ATOM 1628 O O . ASN A 1 210 ? 5.355 -0.232 -13.447 1.00 88.88 210 ASN A O 1
ATOM 1632 N N . VAL A 1 211 ? 5.517 -1.715 -15.127 1.00 88.69 211 VAL A N 1
ATOM 1633 C CA . VAL A 1 211 ? 4.101 -2.104 -15.081 1.00 88.69 211 VAL A CA 1
ATOM 1634 C C . VAL A 1 211 ? 3.743 -2.703 -13.715 1.00 88.69 211 VAL A C 1
ATOM 1636 O O . VAL A 1 211 ? 2.721 -2.341 -13.128 1.00 88.69 211 VAL A O 1
ATOM 1639 N N . LEU A 1 212 ? 4.601 -3.573 -13.173 1.00 90.06 212 LEU A N 1
ATOM 1640 C CA . LEU A 1 212 ? 4.431 -4.128 -11.831 1.00 90.06 212 LEU A CA 1
ATOM 1641 C C . LEU A 1 212 ? 4.483 -3.039 -10.749 1.00 90.06 212 LEU A C 1
ATOM 1643 O O . LEU A 1 212 ? 3.621 -3.021 -9.874 1.00 90.06 212 LEU A O 1
ATOM 1647 N N . ALA A 1 213 ? 5.459 -2.131 -10.809 1.00 90.75 213 ALA A N 1
ATOM 1648 C CA . ALA A 1 213 ? 5.621 -1.043 -9.847 1.00 90.75 213 ALA A CA 1
ATOM 1649 C C . ALA A 1 213 ? 4.386 -0.137 -9.813 1.00 90.75 213 ALA A C 1
ATOM 1651 O O . ALA A 1 213 ? 3.855 0.132 -8.739 1.00 90.75 213 ALA A O 1
ATOM 1652 N N . ILE A 1 214 ? 3.881 0.267 -10.982 1.00 88.31 214 ILE A N 1
ATOM 1653 C CA . ILE A 1 214 ? 2.672 1.088 -11.096 1.00 88.31 214 ILE A CA 1
ATOM 1654 C C . ILE A 1 214 ? 1.475 0.374 -10.469 1.00 88.31 214 ILE A C 1
ATOM 1656 O O . ILE A 1 214 ? 0.725 0.987 -9.711 1.00 88.31 214 ILE A O 1
ATOM 1660 N N . PHE A 1 215 ? 1.303 -0.918 -10.755 1.00 87.56 215 PHE A N 1
ATOM 1661 C CA . PHE A 1 215 ? 0.212 -1.697 -10.183 1.00 87.56 215 PHE A CA 1
ATOM 1662 C C . PHE A 1 215 ? 0.314 -1.782 -8.653 1.00 87.56 215 PHE A C 1
ATOM 1664 O O . PHE A 1 215 ? -0.639 -1.434 -7.961 1.00 87.56 215 PHE A O 1
ATOM 1671 N N . VAL A 1 216 ? 1.464 -2.198 -8.114 1.00 90.94 216 VAL A N 1
ATOM 1672 C CA . VAL A 1 216 ? 1.654 -2.394 -6.666 1.00 90.94 216 VAL A CA 1
ATOM 1673 C C . VAL A 1 216 ? 1.535 -1.076 -5.901 1.00 90.94 216 VAL A C 1
ATOM 1675 O O . VAL A 1 216 ? 0.799 -1.012 -4.919 1.00 90.94 216 VAL A O 1
ATOM 1678 N N . LEU A 1 217 ? 2.197 -0.010 -6.360 1.00 90.19 217 LEU A N 1
ATOM 1679 C CA . LEU A 1 217 ? 2.087 1.310 -5.733 1.00 90.19 217 LEU A CA 1
ATOM 1680 C C . LEU A 1 217 ? 0.659 1.864 -5.853 1.00 90.19 217 LEU A C 1
ATOM 1682 O O . LEU A 1 217 ? 0.161 2.470 -4.909 1.00 90.19 217 LEU A O 1
ATOM 1686 N N . GLY A 1 218 ? -0.030 1.594 -6.966 1.00 85.50 218 GLY A N 1
ATOM 1687 C CA . GLY A 1 218 ? -1.444 1.923 -7.144 1.00 85.50 218 GLY A CA 1
ATOM 1688 C C . GLY A 1 218 ? -2.350 1.226 -6.127 1.00 85.50 218 GLY A C 1
ATOM 1689 O O . GLY A 1 218 ? -3.219 1.874 -5.548 1.00 85.50 218 GLY A O 1
ATOM 1690 N N . VAL A 1 219 ? -2.122 -0.064 -5.851 1.00 87.25 219 VAL A N 1
ATOM 1691 C CA . VAL A 1 219 ? -2.845 -0.789 -4.792 1.00 87.25 219 VAL A CA 1
ATOM 1692 C C . VAL A 1 219 ? -2.604 -0.142 -3.429 1.00 87.25 219 VAL A C 1
ATOM 1694 O O . VAL A 1 219 ? -3.565 0.064 -2.693 1.00 87.25 219 VAL A O 1
ATOM 1697 N N . LEU A 1 220 ? -1.355 0.203 -3.097 1.00 87.88 220 LEU A N 1
ATOM 1698 C CA . LEU A 1 220 ? -1.018 0.818 -1.807 1.00 87.88 220 LEU A CA 1
ATOM 1699 C C . LEU A 1 220 ? -1.708 2.172 -1.615 1.00 87.88 220 LEU A C 1
ATOM 1701 O O . LEU A 1 220 ? -2.304 2.392 -0.565 1.00 87.88 220 LEU A O 1
ATOM 1705 N N . ILE A 1 221 ? -1.696 3.033 -2.640 1.00 82.06 221 ILE A N 1
ATOM 1706 C CA . ILE A 1 221 ? -2.392 4.331 -2.606 1.00 82.06 221 ILE A CA 1
ATOM 1707 C C . ILE A 1 221 ? -3.896 4.145 -2.379 1.00 82.06 221 ILE A C 1
ATOM 1709 O O . ILE A 1 221 ? -4.520 4.924 -1.671 1.00 82.06 221 ILE A O 1
ATOM 1713 N N . VAL A 1 222 ? -4.501 3.127 -2.996 1.00 80.06 222 VAL A N 1
ATOM 1714 C CA . VAL A 1 222 ? -5.941 2.868 -2.853 1.00 80.06 222 VAL A CA 1
ATOM 1715 C C . VAL A 1 222 ? -6.273 2.211 -1.508 1.00 80.06 222 VAL A C 1
ATOM 1717 O O . VAL A 1 222 ? -7.374 2.386 -0.989 1.00 80.06 222 VAL A O 1
ATOM 1720 N N . ALA A 1 223 ? -5.357 1.440 -0.928 1.00 81.88 223 ALA A N 1
ATOM 1721 C CA . ALA A 1 223 ? -5.570 0.772 0.351 1.00 81.88 223 ALA A CA 1
ATOM 1722 C C . ALA A 1 223 ? -5.384 1.709 1.557 1.00 81.88 223 ALA A C 1
ATOM 1724 O O . ALA A 1 223 ? -6.084 1.560 2.561 1.00 81.88 223 ALA A O 1
ATOM 1725 N N . LEU A 1 224 ? -4.447 2.654 1.482 1.00 77.38 224 LEU A N 1
ATOM 1726 C CA . LEU A 1 224 ? -4.118 3.546 2.588 1.00 77.38 224 LEU A CA 1
ATOM 1727 C C . LEU A 1 224 ? -5.073 4.757 2.644 1.00 77.38 224 LEU A C 1
ATOM 1729 O O . LEU A 1 224 ? -5.361 5.386 1.626 1.00 77.38 224 LEU A O 1
ATOM 1733 N N . PRO A 1 225 ? -5.599 5.100 3.831 1.00 62.91 225 PRO A N 1
ATOM 1734 C CA . PRO A 1 225 ? -6.629 6.121 3.983 1.00 62.91 225 PRO A CA 1
ATOM 1735 C C . PRO A 1 225 ? -6.036 7.533 4.103 1.00 62.91 225 PRO A C 1
ATOM 1737 O O . PRO A 1 225 ? -6.092 8.138 5.168 1.00 62.91 225 PRO A O 1
ATOM 1740 N N . SER A 1 226 ? -5.526 8.115 3.021 1.00 54.12 226 SER A N 1
ATOM 1741 C CA . SER A 1 226 ? -5.496 9.579 2.908 1.00 54.12 226 SER A CA 1
ATOM 1742 C C . SER A 1 226 ? -5.326 10.043 1.461 1.00 54.12 226 SER A C 1
ATOM 1744 O O . SER A 1 226 ? -4.454 9.599 0.725 1.00 54.12 226 SER A O 1
ATOM 1746 N N . LEU A 1 227 ? -6.178 11.010 1.101 1.00 43.25 227 LEU A N 1
ATOM 1747 C CA . LEU A 1 227 ? -6.162 11.844 -0.106 1.00 43.25 227 LEU A CA 1
ATOM 1748 C C . LEU A 1 227 ? -6.690 11.205 -1.399 1.00 43.25 227 LEU A C 1
ATOM 1750 O O . LEU A 1 227 ? -5.960 10.646 -2.206 1.00 43.25 227 LEU A O 1
ATOM 1754 N N . ASN A 1 228 ? -7.961 11.529 -1.655 1.00 47.16 228 ASN A N 1
ATOM 1755 C CA . ASN A 1 228 ? -8.586 11.649 -2.970 1.00 47.16 228 ASN A CA 1
ATOM 1756 C C . ASN A 1 228 ? -8.628 10.370 -3.813 1.00 47.16 228 ASN A C 1
ATOM 1758 O O . ASN A 1 228 ? -7.615 9.894 -4.321 1.00 47.16 228 ASN A O 1
ATOM 1762 N N . LYS A 1 229 ? -9.870 9.905 -4.025 1.00 55.47 229 LYS A N 1
ATOM 1763 C CA . LYS A 1 229 ? -10.355 9.065 -5.134 1.00 55.47 229 LYS A CA 1
ATOM 1764 C C . LYS A 1 229 ? -9.253 8.792 -6.162 1.00 55.47 229 LYS A C 1
ATOM 1766 O O . LYS A 1 229 ? -9.035 9.584 -7.078 1.00 55.47 229 LYS A O 1
ATOM 1771 N N . THR A 1 230 ? -8.532 7.693 -5.973 1.00 52.34 230 THR A N 1
ATOM 1772 C CA . THR A 1 230 ? -7.465 7.313 -6.892 1.00 52.34 230 THR A CA 1
ATOM 1773 C C . THR A 1 230 ? -8.023 6.296 -7.871 1.00 52.34 230 THR A C 1
ATOM 1775 O O . THR A 1 230 ? -8.388 5.179 -7.516 1.00 52.34 230 THR A O 1
ATOM 1778 N N . TYR A 1 231 ? -8.130 6.730 -9.122 1.00 54.09 231 TYR A N 1
ATOM 1779 C CA . TYR A 1 231 ? -8.414 5.877 -10.260 1.00 54.09 231 TYR A CA 1
ATOM 1780 C C . TYR A 1 231 ? -7.083 5.294 -10.729 1.00 54.09 231 TYR A C 1
ATOM 1782 O O . TYR A 1 231 ? -6.228 6.020 -11.234 1.00 54.09 231 TYR A O 1
ATOM 1790 N N . VAL A 1 232 ? -6.888 3.992 -10.531 1.00 56.53 232 VAL A N 1
ATOM 1791 C CA . VAL A 1 232 ? -5.876 3.248 -11.283 1.00 56.53 232 VAL A CA 1
ATOM 1792 C C . VAL A 1 232 ? -6.556 2.873 -12.602 1.00 56.53 232 VAL A C 1
ATOM 1794 O O . VAL A 1 232 ? -7.466 2.047 -12.565 1.00 56.53 232 VAL A O 1
ATOM 1797 N N . PRO A 1 233 ? -6.230 3.503 -13.747 1.00 56.00 233 PRO A N 1
ATOM 1798 C CA . PRO A 1 233 ? -6.840 3.123 -15.013 1.00 56.00 233 PRO A CA 1
ATOM 1799 C C . PRO A 1 233 ? -6.552 1.650 -15.324 1.00 56.00 233 PRO A C 1
ATOM 1801 O O . PRO A 1 233 ? -5.464 1.160 -15.010 1.00 56.00 233 PRO A O 1
ATOM 1804 N N . PRO A 1 234 ? -7.486 0.934 -15.975 1.00 62.12 234 PRO A N 1
ATOM 1805 C CA . PRO A 1 234 ? -7.198 -0.386 -16.502 1.00 62.12 234 PRO A CA 1
ATOM 1806 C C . PRO A 1 234 ? -6.059 -0.256 -17.512 1.00 62.12 234 PRO A C 1
ATOM 1808 O O . PRO A 1 234 ? -6.176 0.407 -18.544 1.00 62.12 234 PRO A O 1
ATOM 1811 N N . PHE A 1 235 ? -4.931 -0.866 -17.181 1.00 67.94 235 PHE A N 1
ATOM 1812 C CA . PHE A 1 235 ? -3.751 -0.855 -18.022 1.00 67.94 235 PHE A CA 1
ATOM 1813 C C . PHE A 1 235 ? -3.904 -1.917 -19.109 1.00 67.94 235 PHE A C 1
ATOM 1815 O O . PHE A 1 235 ? -4.189 -3.078 -18.819 1.00 67.94 235 PHE A O 1
ATOM 1822 N N . VAL A 1 236 ? -3.728 -1.519 -20.368 1.00 70.12 236 VAL A N 1
ATOM 1823 C CA . VAL A 1 236 ? -3.712 -2.453 -21.496 1.00 70.12 236 VAL A CA 1
ATOM 1824 C C . VAL A 1 236 ? -2.265 -2.702 -21.884 1.00 70.12 236 VAL A C 1
ATOM 1826 O O . VAL A 1 236 ? -1.575 -1.816 -22.381 1.00 70.12 236 VAL A O 1
ATOM 1829 N N . HIS A 1 237 ? -1.816 -3.926 -21.659 1.00 77.75 237 HIS A N 1
ATOM 1830 C CA . HIS A 1 237 ? -0.496 -4.423 -22.023 1.00 77.75 237 HIS A CA 1
ATOM 1831 C C . HIS A 1 237 ? -0.621 -5.551 -23.058 1.00 77.75 237 HIS A C 1
ATOM 1833 O O . HIS A 1 237 ? -1.634 -6.259 -23.097 1.00 77.75 237 HIS A O 1
ATOM 1839 N N . PRO A 1 238 ? 0.392 -5.750 -23.919 1.00 77.06 238 PRO A N 1
ATOM 1840 C CA . PRO A 1 238 ? 0.359 -6.815 -24.915 1.00 77.06 238 PRO A CA 1
ATOM 1841 C C . PRO A 1 238 ? 0.296 -8.206 -24.278 1.00 77.06 238 PRO A C 1
ATOM 1843 O O . PRO A 1 238 ? 1.038 -8.518 -23.349 1.00 77.06 238 PRO A O 1
ATOM 1846 N N . ARG A 1 239 ? -0.529 -9.095 -24.845 1.00 77.38 239 ARG A N 1
ATOM 1847 C CA . ARG A 1 239 ? -0.642 -10.502 -24.406 1.00 77.38 239 ARG A CA 1
ATOM 1848 C C . ARG A 1 239 ? 0.570 -11.370 -24.766 1.00 77.38 239 ARG A C 1
ATOM 1850 O O . ARG A 1 239 ? 0.594 -12.544 -24.421 1.00 77.38 239 ARG A O 1
ATOM 1857 N N . THR A 1 240 ? 1.555 -10.808 -25.465 1.00 80.44 240 THR A N 1
ATOM 1858 C CA . THR A 1 240 ? 2.798 -11.491 -25.848 1.00 80.44 240 THR A CA 1
ATOM 1859 C C . THR A 1 240 ? 3.687 -11.800 -24.644 1.00 80.44 240 THR A C 1
ATOM 1861 O O . THR A 1 240 ? 4.472 -12.742 -24.684 1.00 80.44 240 THR A O 1
ATOM 1864 N N . PHE A 1 241 ? 3.558 -11.041 -23.555 1.00 82.62 241 PHE A N 1
ATOM 1865 C CA . PHE A 1 241 ? 4.325 -11.271 -22.338 1.00 82.62 241 PHE A CA 1
ATOM 1866 C C . PHE A 1 241 ? 3.719 -12.391 -21.482 1.00 82.62 241 PHE A C 1
ATOM 1868 O O . PHE A 1 241 ? 2.523 -12.397 -21.201 1.00 82.62 241 PHE A O 1
ATOM 1875 N N . LEU A 1 242 ? 4.562 -13.277 -20.940 1.00 84.75 242 LEU A N 1
ATOM 1876 C CA . LEU A 1 242 ? 4.124 -14.352 -20.033 1.00 84.75 242 LEU A CA 1
ATOM 1877 C C . LEU A 1 242 ? 3.482 -13.828 -18.732 1.00 84.75 242 LEU A C 1
ATOM 1879 O O . LEU A 1 242 ? 2.649 -14.506 -18.134 1.00 84.75 242 LEU A O 1
ATOM 1883 N N . TRP A 1 243 ? 3.844 -12.615 -18.294 1.00 86.62 243 TRP A N 1
ATOM 1884 C CA . TRP A 1 243 ? 3.248 -11.963 -17.121 1.00 86.62 243 TRP A CA 1
ATOM 1885 C C . TRP A 1 243 ? 1.903 -11.305 -17.430 1.00 86.62 243 TRP A C 1
ATOM 1887 O O . TRP A 1 243 ? 1.199 -10.911 -16.500 1.00 86.62 243 TRP A O 1
ATOM 1897 N N . ALA A 1 244 ? 1.533 -11.175 -18.708 1.00 86.25 244 ALA A N 1
ATOM 1898 C CA . ALA A 1 244 ? 0.370 -10.396 -19.094 1.00 86.25 244 ALA A CA 1
ATOM 1899 C C . ALA A 1 244 ? -0.921 -10.991 -18.534 1.00 86.25 244 ALA A C 1
ATOM 1901 O O . ALA A 1 244 ? -1.681 -10.286 -17.876 1.00 86.25 244 ALA A O 1
ATOM 1902 N N . THR A 1 245 ? -1.130 -12.294 -18.732 1.00 87.50 245 THR A N 1
ATOM 1903 C CA . THR A 1 245 ? -2.317 -13.016 -18.260 1.00 87.50 245 THR A CA 1
ATOM 1904 C C . THR A 1 245 ? -2.514 -12.934 -16.740 1.00 87.50 245 THR A C 1
ATOM 1906 O O . THR A 1 245 ? -3.584 -12.478 -16.330 1.00 87.50 245 THR A O 1
ATOM 1909 N N . PRO A 1 246 ? -1.539 -13.317 -15.882 1.00 87.44 246 PRO A N 1
ATOM 1910 C CA . PRO A 1 246 ? -1.729 -13.237 -14.433 1.00 87.44 246 PRO A CA 1
ATOM 1911 C C . PRO A 1 246 ? -1.931 -11.795 -13.952 1.00 87.44 246 PRO A C 1
ATOM 1913 O O . PRO A 1 246 ? -2.746 -11.563 -13.063 1.00 87.44 246 PRO A O 1
ATOM 1916 N N . LEU A 1 247 ? -1.265 -10.809 -14.566 1.00 86.56 247 LEU A N 1
ATOM 1917 C CA . LEU A 1 247 ? -1.480 -9.407 -14.216 1.00 86.56 247 LEU A CA 1
ATOM 1918 C C . LEU A 1 247 ? -2.879 -8.915 -14.617 1.00 86.56 247 LEU A C 1
ATOM 1920 O O . LEU A 1 247 ? -3.529 -8.244 -13.822 1.00 86.56 247 LEU A O 1
ATOM 1924 N N . SER A 1 248 ? -3.374 -9.265 -15.808 1.00 86.69 248 SER A N 1
ATOM 1925 C CA . SER A 1 248 ? -4.735 -8.911 -16.239 1.00 86.69 248 SER A CA 1
ATOM 1926 C C . SER A 1 248 ? -5.796 -9.515 -15.320 1.00 86.69 248 SER A C 1
ATOM 1928 O O . SER A 1 248 ? -6.771 -8.846 -14.989 1.00 86.69 248 SER A O 1
ATOM 1930 N N . GLN A 1 249 ? -5.604 -10.763 -14.880 1.00 87.81 249 GLN A N 1
ATOM 1931 C CA . GLN A 1 249 ? -6.488 -11.401 -13.900 1.00 87.81 249 GLN A CA 1
ATOM 1932 C C . GLN A 1 249 ? -6.471 -10.651 -12.565 1.00 87.81 249 GLN A C 1
ATOM 1934 O O . GLN A 1 249 ? -7.526 -10.379 -11.993 1.00 87.81 249 GLN A O 1
ATOM 1939 N N . LEU A 1 250 ? -5.284 -10.271 -12.092 1.00 87.75 250 LEU A N 1
ATOM 1940 C CA . LEU A 1 250 ? -5.124 -9.536 -10.845 1.00 87.75 250 LEU A CA 1
ATOM 1941 C C . LEU A 1 250 ? -5.758 -8.139 -10.913 1.00 87.75 250 LEU A C 1
ATOM 1943 O O . LEU A 1 250 ? -6.470 -7.737 -9.997 1.00 87.75 250 LEU A O 1
ATOM 1947 N N . GLN A 1 251 ? -5.572 -7.430 -12.028 1.00 86.50 251 GLN A N 1
ATOM 1948 C CA . GLN A 1 251 ? -6.226 -6.151 -12.293 1.00 86.50 251 GLN A CA 1
ATOM 1949 C C . GLN A 1 251 ? -7.746 -6.296 -12.334 1.00 86.50 251 GLN A C 1
ATOM 1951 O O . GLN A 1 251 ? -8.435 -5.474 -11.735 1.00 86.50 251 GLN A O 1
ATOM 1956 N N . ALA A 1 252 ? -8.281 -7.325 -12.997 1.00 86.25 252 ALA A N 1
ATOM 1957 C CA . ALA A 1 252 ? -9.720 -7.563 -13.049 1.00 86.25 252 ALA A CA 1
ATOM 1958 C C . ALA A 1 252 ? -10.303 -7.775 -11.643 1.00 86.25 252 ALA A C 1
ATOM 1960 O O . ALA A 1 252 ? -11.238 -7.068 -11.269 1.00 86.25 252 ALA A O 1
ATOM 1961 N N . LYS A 1 253 ? -9.689 -8.656 -10.835 1.00 86.94 253 LYS A N 1
ATOM 1962 C CA . LYS A 1 253 ? -10.096 -8.882 -9.438 1.00 86.94 253 LYS A CA 1
ATOM 1963 C C . LYS A 1 253 ? -9.981 -7.605 -8.595 1.00 86.94 253 LYS A C 1
ATOM 1965 O O . LYS A 1 253 ? -10.870 -7.311 -7.801 1.00 86.94 253 LYS A O 1
ATOM 1970 N N . PHE A 1 254 ? -8.923 -6.813 -8.784 1.00 84.81 254 PHE A N 1
ATOM 1971 C CA . PHE A 1 254 ? -8.734 -5.548 -8.067 1.00 84.81 254 PHE A CA 1
ATOM 1972 C C . PHE A 1 254 ? -9.848 -4.545 -8.384 1.00 84.81 254 PHE A C 1
ATOM 1974 O O . PHE A 1 254 ? -10.469 -3.999 -7.477 1.00 84.81 254 PHE A O 1
ATOM 1981 N N . HIS A 1 255 ? -10.166 -4.347 -9.664 1.00 81.62 255 HIS A N 1
ATOM 1982 C CA . HIS A 1 255 ? -11.243 -3.447 -10.079 1.00 81.62 255 HIS A CA 1
ATOM 1983 C C . HIS A 1 255 ? -12.624 -3.945 -9.644 1.00 81.62 255 HIS A C 1
ATOM 1985 O O . HIS A 1 255 ? -13.487 -3.138 -9.293 1.00 81.62 255 HIS A O 1
ATOM 1991 N N . GLU A 1 256 ? -12.848 -5.260 -9.650 1.00 83.75 256 GLU A N 1
ATOM 1992 C CA . GLU A 1 256 ? -14.072 -5.860 -9.123 1.00 83.75 256 GLU A CA 1
ATOM 1993 C C . GLU A 1 256 ? -14.225 -5.589 -7.623 1.00 83.75 256 GLU A C 1
ATOM 1995 O O . GLU A 1 256 ? -15.292 -5.149 -7.192 1.00 83.75 256 GLU A O 1
ATOM 2000 N N . GLU A 1 257 ? -13.154 -5.750 -6.844 1.00 81.12 257 GLU A N 1
ATOM 2001 C CA . GLU A 1 257 ? -13.135 -5.444 -5.412 1.00 81.12 257 GLU A CA 1
ATOM 2002 C C . GLU A 1 257 ? -13.412 -3.953 -5.148 1.00 81.12 257 GLU A C 1
ATOM 2004 O O . GLU A 1 257 ? -14.233 -3.619 -4.288 1.00 81.12 257 GLU A O 1
ATOM 2009 N N . LEU A 1 258 ? -12.826 -3.044 -5.938 1.00 78.31 258 LEU A N 1
ATOM 2010 C CA . LEU A 1 258 ? -13.132 -1.611 -5.853 1.00 78.31 258 LEU A CA 1
ATOM 2011 C C . LEU A 1 258 ? -14.595 -1.311 -6.189 1.00 78.31 258 LEU A C 1
ATOM 2013 O O . LEU A 1 258 ? -15.254 -0.565 -5.465 1.00 78.31 258 LEU A O 1
ATOM 2017 N N . LYS A 1 259 ? -15.147 -1.936 -7.234 1.00 77.75 259 LYS A N 1
ATOM 2018 C CA . LYS A 1 259 ? -16.562 -1.794 -7.606 1.00 77.75 259 LYS A CA 1
ATOM 2019 C C . LYS A 1 259 ? -17.490 -2.356 -6.528 1.00 77.75 259 LYS A C 1
ATOM 2021 O O . LYS A 1 259 ? -18.542 -1.779 -6.254 1.00 77.75 259 LYS A O 1
ATOM 2026 N N . ARG A 1 260 ? -17.118 -3.476 -5.901 1.00 77.94 260 ARG A N 1
ATOM 2027 C CA . ARG A 1 260 ? -17.860 -4.097 -4.796 1.00 77.94 260 ARG A CA 1
ATOM 2028 C C . ARG A 1 260 ? -17.885 -3.191 -3.567 1.00 77.94 260 ARG A C 1
ATOM 2030 O O . ARG A 1 260 ? -18.910 -3.130 -2.891 1.00 77.94 260 ARG A O 1
ATOM 2037 N N . ARG A 1 261 ? -16.779 -2.505 -3.268 1.00 71.19 261 ARG A N 1
ATOM 2038 C CA . ARG A 1 261 ? -16.675 -1.545 -2.156 1.00 71.19 261 ARG A CA 1
ATOM 2039 C C . ARG A 1 261 ? -17.445 -0.257 -2.435 1.00 71.19 261 ARG A C 1
ATOM 2041 O O . ARG A 1 261 ? -18.238 0.141 -1.589 1.00 71.19 261 ARG A O 1
ATOM 2048 N N . SER A 1 262 ? -17.338 0.268 -3.656 1.00 67.62 262 SER A N 1
ATOM 2049 C CA . SER A 1 262 ? -18.115 1.416 -4.141 1.00 67.62 262 SER A CA 1
ATOM 2050 C C . SER A 1 262 ? -19.625 1.229 -3.935 1.00 67.62 262 SER A C 1
ATOM 2052 O O . SER A 1 262 ? -20.289 2.064 -3.331 1.00 67.62 262 SER A O 1
ATOM 2054 N N . LYS A 1 263 ? -20.169 0.066 -4.329 1.00 66.88 263 LYS A N 1
ATOM 2055 C CA . LYS A 1 263 ? -21.595 -0.271 -4.146 1.00 66.88 263 LYS A CA 1
ATOM 2056 C C . LYS A 1 263 ? -22.057 -0.308 -2.685 1.00 66.88 263 LYS A C 1
ATOM 2058 O O . LYS A 1 263 ? -23.253 -0.221 -2.436 1.00 66.88 263 LYS A O 1
ATOM 2063 N N . LYS A 1 264 ? -21.142 -0.489 -1.728 1.00 64.94 264 LYS A N 1
ATOM 2064 C CA . LYS A 1 264 ? -21.449 -0.520 -0.289 1.00 64.94 264 LYS A CA 1
ATOM 2065 C C . LYS A 1 264 ? -21.434 0.876 0.350 1.00 64.94 264 LYS A C 1
ATOM 2067 O O . LYS A 1 264 ? -21.536 0.964 1.567 1.00 64.94 264 LYS A O 1
ATOM 2072 N N . GLY A 1 265 ? -21.275 1.947 -0.436 1.00 54.66 265 GLY A N 1
ATOM 2073 C CA . GLY A 1 265 ? -21.169 3.316 0.082 1.00 54.66 265 GLY A CA 1
ATOM 2074 C C . GLY A 1 265 ? -19.866 3.588 0.845 1.00 54.66 265 GLY A C 1
ATOM 2075 O O . GLY A 1 265 ? -19.713 4.638 1.454 1.00 54.66 265 GLY A O 1
ATOM 2076 N N . ILE A 1 266 ? -18.914 2.652 0.815 1.00 56.78 266 ILE A N 1
ATOM 2077 C CA . ILE A 1 266 ? -17.540 2.865 1.273 1.00 56.78 266 ILE A CA 1
ATOM 2078 C C . ILE A 1 266 ? -16.833 3.542 0.094 1.00 56.78 266 ILE A C 1
ATOM 2080 O O . ILE A 1 266 ? -16.987 3.061 -1.035 1.00 56.78 266 ILE A O 1
ATOM 2084 N N . THR A 1 267 ? -16.111 4.659 0.287 1.00 51.72 267 THR A N 1
ATOM 2085 C CA . THR A 1 267 ? -15.414 5.273 -0.862 1.00 51.72 267 THR A CA 1
ATOM 2086 C C . THR A 1 267 ? -14.459 4.269 -1.509 1.00 51.72 267 THR A C 1
ATOM 2088 O O . THR A 1 267 ? -14.092 3.250 -0.927 1.00 51.72 267 THR A O 1
ATOM 2091 N N . ASN A 1 268 ? -14.107 4.528 -2.768 1.00 53.84 268 ASN A N 1
ATOM 2092 C CA . ASN A 1 268 ? -13.250 3.666 -3.574 1.00 53.84 268 ASN A CA 1
ATOM 2093 C C . ASN A 1 268 ? -11.835 3.575 -2.964 1.00 53.84 268 ASN A C 1
ATOM 2095 O O . ASN A 1 268 ? -10.950 4.325 -3.367 1.00 53.84 268 ASN A O 1
ATOM 2099 N N . GLY A 1 269 ? -11.637 2.680 -1.996 1.00 59.22 269 GLY A N 1
ATOM 2100 C CA . GLY A 1 269 ? -10.363 2.476 -1.308 1.00 59.22 269 GLY A CA 1
ATOM 2101 C C . GLY A 1 269 ? -10.516 2.298 0.203 1.00 59.22 269 GLY A C 1
ATOM 2102 O O . GLY A 1 269 ? -11.540 2.650 0.779 1.00 59.22 269 GLY A O 1
ATOM 2103 N N . GLY A 1 270 ? -9.506 1.705 0.833 1.00 73.06 270 GLY A N 1
ATOM 2104 C CA . GLY A 1 270 ? -9.471 1.419 2.268 1.00 73.06 270 GLY A CA 1
ATOM 2105 C C . GLY A 1 270 ? -9.113 -0.033 2.576 1.00 73.06 270 GLY A C 1
ATOM 2106 O O . GLY A 1 270 ? -9.706 -0.969 2.031 1.00 73.06 270 GLY A O 1
ATOM 2107 N N . MET A 1 271 ? -8.119 -0.214 3.445 1.00 78.25 271 MET A N 1
ATOM 2108 C CA . MET A 1 271 ? -7.663 -1.534 3.861 1.00 78.25 271 MET A CA 1
ATOM 2109 C C . MET A 1 271 ? -8.660 -2.227 4.793 1.00 78.25 271 MET A C 1
ATOM 2111 O O . MET A 1 271 ? -9.324 -1.599 5.620 1.00 78.25 271 MET A O 1
ATOM 2115 N N . TRP A 1 272 ? -8.733 -3.550 4.674 1.00 81.38 272 TRP A N 1
ATOM 2116 C CA . TRP A 1 272 ? -9.689 -4.382 5.410 1.00 81.38 272 TRP A CA 1
ATOM 2117 C C . TRP A 1 272 ? -9.523 -4.304 6.938 1.00 81.38 272 TRP A C 1
ATOM 2119 O O . TRP A 1 272 ? -10.494 -4.367 7.690 1.00 81.38 272 TRP A O 1
ATOM 2129 N N . GLU A 1 273 ? -8.296 -4.152 7.421 1.00 85.56 273 GLU A N 1
ATOM 2130 C CA . GLU A 1 273 ? -7.962 -4.070 8.842 1.00 85.56 273 GLU A CA 1
ATOM 2131 C C . GLU A 1 273 ? -8.551 -2.809 9.490 1.00 85.56 273 GLU A C 1
ATOM 2133 O O . GLU A 1 273 ? -9.091 -2.864 10.596 1.00 85.56 273 GLU A O 1
ATOM 2138 N N . LEU A 1 274 ? -8.530 -1.682 8.774 1.00 81.38 274 LEU A N 1
ATOM 2139 C CA . LEU A 1 274 ? -9.121 -0.436 9.255 1.00 81.38 274 LEU A CA 1
ATOM 2140 C C . LEU A 1 274 ? -10.648 -0.473 9.231 1.00 81.38 274 LEU A C 1
ATOM 2142 O O . LEU A 1 274 ? -11.268 0.084 10.133 1.00 81.38 274 LEU A O 1
ATOM 2146 N N . ASP A 1 275 ? -11.257 -1.171 8.267 1.00 78.94 275 ASP A N 1
ATOM 2147 C CA . ASP A 1 275 ? -12.709 -1.394 8.241 1.00 78.94 275 ASP A CA 1
ATOM 2148 C C . ASP A 1 275 ? -13.184 -2.206 9.462 1.00 78.94 275 ASP A C 1
ATOM 2150 O O . ASP A 1 275 ? -14.206 -1.883 10.079 1.00 78.94 275 ASP A O 1
ATOM 2154 N N . GLN A 1 276 ? -12.426 -3.236 9.852 1.00 83.12 276 GLN A N 1
ATOM 2155 C CA . GLN A 1 276 ? -12.710 -4.028 11.056 1.00 83.12 276 GLN A CA 1
ATOM 2156 C C . GLN A 1 276 ? -12.589 -3.179 12.324 1.00 83.12 276 GLN A C 1
ATOM 2158 O O . GLN A 1 276 ? -13.497 -3.174 13.157 1.00 83.12 276 GLN A O 1
ATOM 2163 N N . ILE A 1 277 ? -11.509 -2.400 12.439 1.00 84.94 277 ILE A N 1
ATOM 2164 C CA . ILE A 1 277 ? -11.318 -1.465 13.552 1.00 84.94 277 ILE A CA 1
ATOM 2165 C C . ILE A 1 277 ? -12.464 -0.447 13.606 1.00 84.94 277 ILE A C 1
ATOM 2167 O O . ILE A 1 277 ? -13.004 -0.207 14.683 1.00 84.94 277 ILE A O 1
ATOM 2171 N N . ALA A 1 278 ? -12.889 0.103 12.463 1.00 81.00 278 ALA A N 1
ATOM 2172 C CA . ALA A 1 278 ? -14.010 1.042 12.387 1.00 81.00 278 ALA A CA 1
ATOM 2173 C C . ALA A 1 278 ? -15.290 0.435 12.966 1.00 81.00 278 ALA A C 1
ATOM 2175 O O . ALA A 1 278 ? -15.988 1.078 13.743 1.00 81.00 278 ALA A O 1
ATOM 2176 N N . THR A 1 279 ? -15.567 -0.819 12.606 1.00 83.19 279 THR A N 1
ATOM 2177 C CA . THR A 1 279 ? -16.760 -1.552 13.045 1.00 83.19 279 THR A CA 1
ATOM 2178 C C . THR A 1 279 ? -16.755 -1.752 14.561 1.00 83.19 279 THR A C 1
ATOM 2180 O O . THR A 1 279 ? -17.755 -1.487 15.227 1.00 83.19 279 THR A O 1
ATOM 2183 N N . ILE A 1 280 ? -15.613 -2.148 15.133 1.00 86.06 280 ILE A N 1
ATOM 2184 C CA . ILE A 1 280 ? -15.460 -2.295 16.588 1.00 86.06 280 ILE A CA 1
ATOM 2185 C C . ILE A 1 280 ? -15.638 -0.943 17.289 1.00 86.06 280 ILE A C 1
ATOM 2187 O O . ILE A 1 280 ? -16.307 -0.861 18.316 1.00 86.06 280 ILE A O 1
ATOM 2191 N N . MET A 1 281 ? -15.073 0.126 16.728 1.00 83.31 281 MET A N 1
ATOM 2192 C CA . MET A 1 281 ? -15.163 1.477 17.285 1.00 83.31 281 MET A CA 1
ATOM 2193 C C . MET A 1 281 ? -16.596 2.019 17.254 1.00 83.31 281 MET A C 1
ATOM 2195 O O . MET A 1 281 ? -17.043 2.583 18.249 1.00 83.31 281 MET A O 1
ATOM 2199 N N . GLN A 1 282 ? -17.336 1.797 16.164 1.00 82.31 282 GLN A N 1
ATOM 2200 C CA . GLN A 1 282 ? -18.760 2.133 16.074 1.00 82.31 282 GLN A CA 1
ATOM 2201 C C . GLN A 1 282 ? -19.574 1.360 17.119 1.00 82.31 282 GLN A C 1
ATOM 2203 O O . GLN A 1 282 ? -20.331 1.966 17.872 1.00 82.31 282 GLN A O 1
ATOM 2208 N N . ARG A 1 283 ? -19.332 0.051 17.272 1.00 85.75 283 ARG A N 1
ATOM 2209 C CA . ARG A 1 283 ? -20.000 -0.751 18.306 1.00 85.75 283 ARG A CA 1
ATOM 2210 C C . ARG A 1 283 ? -19.674 -0.277 19.727 1.00 85.75 283 ARG A C 1
ATOM 2212 O O . ARG A 1 283 ? -20.546 -0.265 20.591 1.00 85.75 283 ARG A O 1
ATOM 2219 N N . LEU A 1 284 ? -18.431 0.135 19.980 1.00 85.19 284 LEU A N 1
ATOM 2220 C CA . LEU A 1 284 ? -18.031 0.723 21.260 1.00 85.19 284 LEU A CA 1
ATOM 2221 C C . LEU A 1 284 ? -18.747 2.051 21.534 1.00 85.19 284 LEU A C 1
ATOM 2223 O O . LEU A 1 284 ? -19.068 2.315 22.690 1.00 85.19 284 LEU A O 1
ATOM 2227 N N . ILE A 1 285 ? -19.017 2.871 20.512 1.00 83.12 285 ILE A N 1
ATOM 2228 C CA . ILE A 1 285 ? -19.839 4.081 20.667 1.00 83.12 285 ILE A CA 1
ATOM 2229 C C . ILE A 1 285 ? -21.248 3.689 21.094 1.00 83.12 285 ILE A C 1
ATOM 2231 O O . ILE A 1 285 ? -21.663 4.124 22.160 1.00 83.12 285 ILE A O 1
ATOM 2235 N N . GLU A 1 286 ? -21.925 2.820 20.336 1.00 84.12 286 GLU A N 1
ATOM 2236 C CA . GLU A 1 286 ? -23.308 2.391 20.614 1.00 84.12 286 GLU A CA 1
ATOM 2237 C C . GLU A 1 286 ? -23.477 1.880 22.054 1.00 84.12 286 GLU A C 1
ATOM 2239 O O . GLU A 1 286 ? -24.400 2.258 22.768 1.00 84.12 286 GLU A O 1
ATOM 2244 N N . LEU A 1 287 ? -22.542 1.049 22.523 1.00 81.75 287 LEU A N 1
ATOM 2245 C CA . LEU A 1 287 ? -22.578 0.489 23.879 1.00 81.75 287 LEU A CA 1
ATOM 2246 C C . LEU A 1 287 ? -22.262 1.512 24.980 1.00 81.75 287 LEU A C 1
ATOM 2248 O O . LEU A 1 287 ? -22.453 1.222 26.161 1.00 81.75 287 LEU A O 1
ATOM 2252 N N . THR A 1 288 ? -21.747 2.687 24.617 1.00 76.19 288 THR A N 1
ATOM 2253 C CA . THR A 1 288 ? -21.373 3.772 25.536 1.00 76.19 288 THR A CA 1
ATOM 2254 C C . THR A 1 288 ? -22.203 5.046 25.333 1.00 76.19 288 THR A C 1
ATOM 2256 O O . THR A 1 288 ? -21.839 6.112 25.844 1.00 76.19 288 THR A O 1
ATOM 2259 N N . GLU A 1 289 ? -23.323 4.953 24.609 1.00 72.69 289 GLU A N 1
ATOM 2260 C CA . GLU A 1 289 ? -24.247 6.070 24.369 1.00 72.69 289 GLU A CA 1
ATOM 2261 C C . GLU A 1 289 ? -25.070 6.459 25.604 1.00 72.69 289 GLU A C 1
ATOM 2263 O O . GLU A 1 289 ? -25.448 7.623 25.716 1.00 72.69 289 GLU A O 1
ATOM 2268 N N . ASP A 1 290 ? -25.286 5.538 26.548 1.00 68.62 290 ASP A N 1
ATOM 2269 C CA . ASP A 1 290 ? -26.153 5.752 27.713 1.00 68.62 290 ASP A CA 1
ATOM 2270 C C . ASP A 1 290 ? -25.723 6.980 28.550 1.00 68.62 290 ASP A C 1
ATOM 2272 O O . ASP A 1 290 ? -24.566 7.085 28.985 1.00 68.62 290 ASP A O 1
ATOM 2276 N N . GLU A 1 291 ? -26.642 7.934 28.751 1.00 57.44 291 GLU A N 1
ATOM 2277 C CA . GLU A 1 291 ? -26.348 9.267 29.308 1.00 57.44 291 GLU A CA 1
ATOM 2278 C C . GLU A 1 291 ? -25.871 9.197 30.766 1.00 57.44 291 GLU A C 1
ATOM 2280 O O . GLU A 1 291 ? -24.982 9.956 31.162 1.00 57.44 291 GLU A O 1
ATOM 2285 N N . ASP A 1 292 ? -26.374 8.221 31.527 1.00 58.19 292 ASP A N 1
ATOM 2286 C CA . ASP A 1 292 ? -25.986 7.985 32.921 1.00 58.19 292 ASP A CA 1
ATOM 2287 C C . ASP A 1 292 ? -24.684 7.172 33.050 1.00 58.19 292 ASP A C 1
ATOM 2289 O O . ASP A 1 292 ? -24.137 7.030 34.148 1.00 58.19 292 ASP A O 1
ATOM 2293 N N . CYS A 1 293 ? -24.159 6.629 31.938 1.00 58.22 293 CYS A N 1
ATOM 2294 C CA . CYS A 1 293 ? -22.971 5.766 31.893 1.00 58.22 293 CYS A CA 1
ATOM 2295 C C . CYS A 1 293 ? -23.005 4.610 32.922 1.00 58.22 293 CYS A C 1
ATOM 2297 O O . CYS A 1 293 ? -21.960 4.087 33.333 1.00 58.22 293 CYS A O 1
ATOM 2299 N N . THR A 1 294 ? -24.202 4.186 33.336 1.00 63.44 294 THR A N 1
ATOM 2300 C CA . THR A 1 294 ? -24.455 3.062 34.241 1.00 63.44 294 THR A CA 1
ATOM 2301 C C . THR A 1 294 ? -24.405 1.760 33.448 1.00 63.44 294 THR A C 1
ATOM 2303 O O . THR A 1 294 ? -25.402 1.092 33.201 1.00 63.44 294 THR A O 1
ATOM 2306 N N . LEU A 1 295 ? -23.199 1.377 33.023 1.00 66.69 295 LEU A N 1
ATOM 2307 C CA . LEU A 1 295 ? -23.009 0.160 32.236 1.00 66.69 295 LEU A CA 1
ATOM 2308 C C . LEU A 1 295 ? -23.498 -1.064 33.031 1.00 66.69 295 LEU A C 1
ATOM 2310 O O . LEU A 1 295 ? -22.935 -1.414 34.077 1.00 66.69 295 LEU A O 1
ATOM 2314 N N . GLY A 1 296 ? -24.533 -1.736 32.524 1.00 73.00 296 GLY A N 1
ATOM 2315 C CA . GLY A 1 296 ? -24.954 -3.038 33.037 1.00 73.00 296 GLY A CA 1
ATOM 2316 C C . GLY A 1 296 ? -23.818 -4.060 32.922 1.00 73.00 296 GLY A C 1
ATOM 2317 O O . GLY A 1 296 ? -22.948 -3.939 32.060 1.00 73.00 296 GLY A O 1
ATOM 2318 N N . GLU A 1 297 ? -23.808 -5.086 33.776 1.00 77.31 297 GLU A N 1
ATOM 2319 C CA . GLU A 1 297 ? -22.683 -6.036 33.831 1.00 77.31 297 GLU A CA 1
ATOM 2320 C C . GLU A 1 297 ? -22.437 -6.745 32.486 1.00 77.31 297 GLU A C 1
ATOM 2322 O O . GLU A 1 297 ? -21.296 -6.858 32.048 1.00 77.31 297 GLU A O 1
ATOM 2327 N N . LYS A 1 298 ? -23.510 -7.073 31.751 1.00 81.06 298 LYS A N 1
ATOM 2328 C CA . LYS A 1 298 ? -23.436 -7.618 30.383 1.00 81.06 298 LYS A CA 1
ATOM 2329 C C . LYS A 1 298 ? -22.759 -6.665 29.390 1.00 81.06 298 LYS A C 1
ATOM 2331 O O . LYS A 1 298 ? -21.925 -7.091 28.600 1.00 81.06 298 LYS A O 1
ATOM 2336 N N . VAL A 1 299 ? -23.082 -5.370 29.451 1.00 81.50 299 VAL A N 1
ATOM 2337 C CA . VAL A 1 299 ? -22.480 -4.348 28.576 1.00 81.50 299 VAL A CA 1
ATOM 2338 C C . VAL A 1 299 ? -21.001 -4.169 28.915 1.00 81.50 299 VAL A C 1
ATOM 2340 O O . VAL A 1 299 ? -20.174 -4.043 28.019 1.00 81.50 299 VAL A O 1
ATOM 2343 N N . LYS A 1 300 ? -20.625 -4.228 30.201 1.00 79.94 300 LYS A N 1
ATOM 2344 C CA . LYS A 1 300 ? -19.211 -4.192 30.611 1.00 79.94 300 LYS A CA 1
ATOM 2345 C C . LYS A 1 300 ? -18.425 -5.388 30.080 1.00 79.94 300 LYS A C 1
ATOM 2347 O O . LYS A 1 300 ? -17.274 -5.218 29.681 1.00 79.94 300 LYS A O 1
ATOM 2352 N N . GLU A 1 301 ? -19.007 -6.584 30.102 1.00 83.81 301 GLU A N 1
ATOM 2353 C CA . GLU A 1 301 ? -18.392 -7.781 29.520 1.00 83.81 301 GLU A CA 1
ATOM 2354 C C . GLU A 1 301 ? -18.217 -7.643 28.001 1.00 83.81 301 GLU A C 1
ATOM 2356 O O . GLU A 1 301 ? -17.132 -7.925 27.490 1.00 83.81 301 GLU A O 1
ATOM 2361 N N . GLU A 1 302 ? -19.225 -7.119 27.294 1.00 87.12 302 GLU A N 1
ATOM 2362 C CA . GLU A 1 302 ? -19.151 -6.856 25.851 1.00 87.12 302 GLU A CA 1
ATOM 2363 C C . GLU A 1 302 ? -18.090 -5.794 25.515 1.00 87.12 302 GLU A C 1
ATOM 2365 O O . GLU A 1 302 ? -17.251 -6.013 24.642 1.00 87.12 302 GLU A O 1
ATOM 2370 N N . VAL A 1 303 ? -18.027 -4.688 26.266 1.00 85.62 303 VAL A N 1
ATOM 2371 C CA . VAL A 1 303 ? -16.981 -3.660 26.114 1.00 85.62 303 VAL A CA 1
ATOM 2372 C C . VAL A 1 303 ? -15.593 -4.255 26.355 1.00 85.62 303 VAL A C 1
ATOM 2374 O O . VAL A 1 303 ? -14.684 -4.017 25.562 1.00 85.62 303 VAL A O 1
ATOM 2377 N N . LYS A 1 304 ? -15.404 -5.072 27.402 1.00 87.38 304 LYS A N 1
ATOM 2378 C CA . LYS A 1 304 ? -14.122 -5.757 27.655 1.00 87.38 304 LYS A CA 1
ATOM 2379 C C . LYS A 1 304 ? -13.727 -6.663 26.488 1.00 87.38 304 LYS A C 1
ATOM 2381 O O . LYS A 1 304 ? -12.554 -6.692 26.110 1.00 87.38 304 LYS A O 1
ATOM 2386 N N . TYR A 1 305 ? -14.686 -7.390 25.919 1.00 90.00 305 TYR A N 1
ATOM 2387 C CA . TYR A 1 305 ? -14.460 -8.247 24.759 1.00 90.00 305 TYR A CA 1
ATOM 2388 C C . TYR A 1 305 ? -14.046 -7.437 23.523 1.00 90.00 305 TYR A C 1
ATOM 2390 O O . TYR A 1 305 ? -13.025 -7.745 22.906 1.00 90.00 305 TYR A O 1
ATOM 2398 N N . LEU A 1 306 ? -14.762 -6.355 23.214 1.00 89.88 306 LEU A N 1
ATOM 2399 C CA . LEU A 1 306 ? -14.459 -5.474 22.085 1.00 89.88 306 LEU A CA 1
ATOM 2400 C C . LEU A 1 306 ? -13.121 -4.752 22.247 1.00 89.88 306 LEU A C 1
ATOM 2402 O O . LEU A 1 306 ? -12.363 -4.659 21.291 1.00 89.88 306 LEU A O 1
ATOM 2406 N N . VAL A 1 307 ? -12.772 -4.298 23.453 1.00 90.31 307 VAL A N 1
ATOM 2407 C CA . VAL A 1 307 ? -11.458 -3.691 23.734 1.00 90.31 307 VAL A CA 1
ATOM 2408 C C . VAL A 1 307 ? -10.334 -4.708 23.545 1.00 90.31 307 VAL A C 1
ATOM 2410 O O . VAL A 1 307 ? -9.276 -4.363 23.018 1.00 90.31 307 VAL A O 1
ATOM 2413 N N . LYS A 1 308 ? -10.554 -5.972 23.931 1.00 91.62 308 LYS A N 1
ATOM 2414 C CA . LYS A 1 308 ? -9.592 -7.054 23.690 1.00 91.62 308 LYS A CA 1
ATOM 2415 C C . LYS A 1 308 ? -9.410 -7.314 22.192 1.00 91.62 308 LYS A C 1
ATOM 2417 O O . LYS A 1 308 ? -8.268 -7.428 21.753 1.00 91.62 308 LYS A O 1
ATOM 2422 N N . GLN A 1 309 ? -10.498 -7.370 21.422 1.00 93.06 309 GLN A N 1
ATOM 2423 C CA . GLN A 1 309 ? -10.428 -7.495 19.962 1.00 93.06 309 GLN A CA 1
ATOM 2424 C C . GLN A 1 309 ? -9.739 -6.289 19.315 1.00 93.06 309 GLN A C 1
ATOM 2426 O O . GLN A 1 309 ? -8.839 -6.462 18.500 1.00 93.06 309 GLN A O 1
ATOM 2431 N N . LEU A 1 310 ? -10.108 -5.069 19.715 1.00 91.38 310 LEU A N 1
ATOM 2432 C CA . LEU A 1 310 ? -9.505 -3.835 19.217 1.00 91.38 310 LEU A CA 1
ATOM 2433 C C . LEU A 1 310 ? -7.996 -3.837 19.455 1.00 91.38 310 LEU A C 1
ATOM 2435 O O . LEU A 1 310 ? -7.231 -3.543 18.544 1.00 91.38 310 LEU A O 1
ATOM 2439 N N . LYS A 1 311 ? -7.562 -4.221 20.660 1.00 93.19 311 LYS A N 1
ATOM 2440 C CA . LYS A 1 311 ? -6.141 -4.357 20.984 1.00 93.19 311 LYS A CA 1
ATOM 2441 C C . LYS A 1 311 ? -5.446 -5.367 20.074 1.00 93.19 311 LYS A C 1
ATOM 2443 O O . LYS A 1 311 ? -4.392 -5.049 19.538 1.00 93.19 311 LYS A O 1
ATOM 2448 N N . GLN A 1 312 ? -6.041 -6.541 19.869 1.00 94.25 312 GLN A N 1
ATOM 2449 C CA . GLN A 1 312 ? -5.483 -7.550 18.971 1.00 94.25 312 GLN A CA 1
ATOM 2450 C C . GLN A 1 312 ? -5.308 -7.004 17.545 1.00 94.25 312 GLN A C 1
ATOM 2452 O O . GLN A 1 312 ? -4.217 -7.107 16.990 1.00 94.25 312 GLN A O 1
ATOM 2457 N N . HIS A 1 313 ? -6.341 -6.377 16.978 1.00 90.50 313 HIS A N 1
ATOM 2458 C CA . HIS A 1 313 ? -6.269 -5.805 15.633 1.00 90.50 313 HIS A CA 1
ATOM 2459 C C . HIS A 1 313 ? -5.258 -4.659 15.528 1.00 90.50 313 HIS A C 1
ATOM 2461 O O . HIS A 1 313 ? -4.572 -4.547 14.518 1.00 90.50 313 HIS A O 1
ATOM 2467 N N . VAL A 1 314 ? -5.129 -3.825 16.562 1.00 90.38 314 VAL A N 1
ATOM 2468 C CA . VAL A 1 314 ? -4.129 -2.746 16.615 1.00 90.38 314 VAL A CA 1
ATOM 2469 C C . VAL A 1 314 ? -2.704 -3.301 16.678 1.00 90.38 314 VAL A C 1
ATOM 2471 O O . VAL A 1 314 ? -1.827 -2.784 15.989 1.00 90.38 314 VAL A O 1
ATOM 2474 N N . ASP A 1 315 ? -2.468 -4.358 17.458 1.00 91.69 315 ASP A N 1
ATOM 2475 C CA . ASP A 1 315 ? -1.158 -5.013 17.568 1.00 91.69 315 ASP A CA 1
ATOM 2476 C C . ASP A 1 315 ? -0.786 -5.768 16.269 1.00 91.69 315 ASP A C 1
ATOM 2478 O O . ASP A 1 315 ? 0.379 -5.826 15.871 1.00 91.69 315 ASP A O 1
ATOM 2482 N N . GLU A 1 316 ? -1.767 -6.357 15.578 1.00 91.62 316 GLU A N 1
ATOM 2483 C CA . GLU A 1 316 ? -1.593 -6.949 14.243 1.00 91.62 316 GLU A CA 1
ATOM 2484 C C . GLU A 1 316 ? -1.294 -5.884 13.184 1.00 91.62 316 GLU A C 1
ATOM 2486 O O . GLU A 1 316 ? -0.315 -6.023 12.446 1.00 91.62 316 GLU A O 1
ATOM 2491 N N . LEU A 1 317 ? -2.074 -4.798 13.166 1.00 90.12 317 LEU A N 1
ATOM 2492 C CA . LEU A 1 317 ? -1.870 -3.663 12.272 1.00 90.12 317 LEU A CA 1
ATOM 2493 C C . LEU A 1 317 ? -0.475 -3.062 12.453 1.00 90.12 317 LEU A C 1
ATOM 2495 O O . LEU A 1 317 ? 0.192 -2.795 11.464 1.00 90.12 317 LEU A O 1
ATOM 2499 N N . ASP A 1 318 ? -0.010 -2.895 13.692 1.00 90.69 318 ASP A N 1
ATOM 2500 C CA . ASP A 1 318 ? 1.316 -2.347 13.986 1.00 90.69 318 ASP A CA 1
ATOM 2501 C C . ASP A 1 318 ? 2.453 -3.184 13.394 1.00 90.69 318 ASP A C 1
ATOM 2503 O O . ASP A 1 318 ? 3.313 -2.678 12.673 1.00 90.69 318 ASP A O 1
ATOM 2507 N N . ARG A 1 319 ? 2.437 -4.493 13.673 1.00 91.62 319 ARG A N 1
ATOM 2508 C CA . ARG A 1 319 ? 3.465 -5.418 13.178 1.00 91.62 319 ARG A CA 1
ATOM 2509 C C . ARG A 1 319 ? 3.523 -5.414 11.660 1.00 91.62 319 ARG A C 1
ATOM 2511 O O . ARG A 1 319 ? 4.606 -5.391 11.074 1.00 91.62 319 ARG A O 1
ATOM 2518 N N . ASP A 1 320 ? 2.358 -5.438 11.031 1.00 91.25 320 ASP A N 1
ATOM 2519 C CA . ASP A 1 320 ? 2.283 -5.516 9.588 1.00 91.25 320 ASP A CA 1
ATOM 2520 C C . ASP A 1 320 ? 2.597 -4.185 8.895 1.00 91.25 320 ASP A C 1
ATOM 2522 O O . ASP A 1 320 ? 3.249 -4.187 7.849 1.00 91.25 320 ASP A O 1
ATOM 2526 N N . LEU A 1 321 ? 2.190 -3.057 9.480 1.00 90.94 321 LEU A N 1
ATOM 2527 C CA . LEU A 1 321 ? 2.500 -1.725 8.969 1.00 90.94 321 LEU A CA 1
ATOM 2528 C C . LEU A 1 321 ? 4.003 -1.439 9.057 1.00 90.94 321 LEU A C 1
ATOM 2530 O O . LEU A 1 321 ? 4.583 -0.950 8.091 1.00 90.94 321 LEU A O 1
ATOM 2534 N N . ALA A 1 322 ? 4.659 -1.833 10.154 1.00 91.88 322 ALA A N 1
ATOM 2535 C CA . ALA A 1 322 ? 6.112 -1.731 10.298 1.00 91.88 322 ALA A CA 1
ATOM 2536 C C . ALA A 1 322 ? 6.858 -2.548 9.226 1.00 91.88 322 ALA A C 1
ATOM 2538 O O . ALA A 1 322 ? 7.854 -2.093 8.647 1.00 91.88 322 ALA A O 1
ATOM 2539 N N . TYR A 1 323 ? 6.356 -3.750 8.922 1.00 91.88 323 TYR A N 1
ATOM 2540 C CA . TYR A 1 323 ? 6.882 -4.572 7.835 1.00 91.88 323 TYR A CA 1
ATOM 2541 C C . TYR A 1 323 ? 6.689 -3.896 6.471 1.00 91.88 323 TYR A C 1
ATOM 2543 O O . TYR A 1 323 ? 7.635 -3.803 5.684 1.00 91.88 323 TYR A O 1
ATOM 2551 N N . LEU A 1 324 ? 5.484 -3.387 6.200 1.00 92.56 324 LEU A N 1
ATOM 2552 C CA . LEU A 1 324 ? 5.159 -2.687 4.959 1.00 92.56 324 LEU A CA 1
ATOM 2553 C C . LEU A 1 324 ? 6.042 -1.445 4.766 1.00 92.56 324 LEU A C 1
ATOM 2555 O O . LEU A 1 324 ? 6.605 -1.257 3.688 1.00 92.56 324 LEU A O 1
ATOM 2559 N N . TYR A 1 325 ? 6.219 -0.643 5.819 1.00 92.88 325 TYR A N 1
ATOM 2560 C CA . TYR A 1 325 ? 7.085 0.535 5.827 1.00 92.88 325 TYR A CA 1
ATOM 2561 C C . TYR A 1 325 ? 8.529 0.166 5.489 1.00 92.88 325 TYR A C 1
ATOM 2563 O O . TYR A 1 325 ? 9.150 0.790 4.631 1.00 92.88 325 TYR A O 1
ATOM 2571 N N . THR A 1 326 ? 9.061 -0.882 6.121 1.00 94.94 326 THR A N 1
ATOM 2572 C CA . THR A 1 326 ? 10.442 -1.325 5.896 1.00 94.94 326 THR A CA 1
ATOM 2573 C C . THR A 1 326 ? 10.652 -1.763 4.448 1.00 94.94 326 THR A C 1
ATOM 2575 O O . THR A 1 326 ? 11.618 -1.345 3.814 1.00 94.94 326 THR A O 1
ATOM 2578 N N . GLN A 1 327 ? 9.722 -2.541 3.892 1.00 94.31 327 GLN A N 1
ATOM 2579 C CA . GLN A 1 327 ? 9.772 -2.974 2.494 1.00 94.31 327 GLN A CA 1
ATOM 2580 C C . GLN A 1 327 ? 9.642 -1.798 1.513 1.00 94.31 327 GLN A C 1
ATOM 2582 O O . GLN A 1 327 ? 10.322 -1.769 0.487 1.00 94.31 327 GLN A O 1
ATOM 2587 N N . LEU A 1 328 ? 8.802 -0.806 1.830 1.00 95.00 328 LEU A N 1
ATOM 2588 C CA . LEU A 1 328 ? 8.644 0.401 1.016 1.00 95.00 328 LEU A CA 1
ATOM 2589 C C . LEU A 1 328 ? 9.930 1.230 1.018 1.00 95.00 328 LEU A C 1
ATOM 2591 O O . LEU A 1 328 ? 10.350 1.722 -0.028 1.00 95.00 328 LEU A O 1
ATOM 2595 N N . MET A 1 329 ? 10.568 1.364 2.181 1.00 95.19 329 MET A N 1
ATOM 2596 C CA . MET A 1 329 ? 11.832 2.079 2.318 1.00 95.19 329 MET A CA 1
ATOM 2597 C C . MET A 1 329 ? 12.989 1.331 1.648 1.00 95.19 329 MET A C 1
ATOM 2599 O O . MET A 1 329 ? 13.843 1.981 1.048 1.00 95.19 329 MET A O 1
ATOM 2603 N N . ASP A 1 330 ? 13.011 -0.005 1.685 1.00 94.88 330 ASP A N 1
ATOM 2604 C CA . ASP A 1 330 ? 13.984 -0.802 0.926 1.00 94.88 330 ASP A CA 1
ATOM 2605 C C . ASP A 1 330 ? 13.834 -0.544 -0.581 1.00 94.88 330 ASP A C 1
ATOM 2607 O O . ASP A 1 330 ? 14.798 -0.175 -1.249 1.00 94.88 330 ASP A O 1
ATOM 2611 N N . PHE A 1 331 ? 12.607 -0.610 -1.106 1.00 95.25 331 PHE A N 1
ATOM 2612 C CA . PHE A 1 331 ? 12.313 -0.270 -2.501 1.00 95.25 331 PHE A CA 1
ATOM 2613 C C . PHE A 1 331 ? 12.742 1.164 -2.867 1.00 95.25 331 PHE A C 1
ATOM 2615 O O . PHE A 1 331 ? 13.447 1.377 -3.856 1.00 95.25 331 PHE A O 1
ATOM 2622 N N . TYR A 1 332 ? 12.367 2.148 -2.043 1.00 94.75 332 TYR A N 1
ATOM 2623 C CA . TYR A 1 332 ? 12.722 3.559 -2.224 1.00 94.75 332 TYR A CA 1
ATOM 2624 C C . TYR A 1 332 ? 14.242 3.760 -2.291 1.00 94.75 332 TYR A C 1
ATOM 2626 O O . TYR A 1 332 ? 14.755 4.386 -3.221 1.00 94.75 332 TYR A O 1
ATOM 2634 N N . ASN A 1 333 ? 14.979 3.183 -1.340 1.00 94.94 333 ASN A N 1
ATOM 2635 C CA . ASN A 1 333 ? 16.433 3.295 -1.284 1.00 94.94 333 ASN A CA 1
ATOM 2636 C C . ASN A 1 333 ? 17.101 2.601 -2.475 1.00 94.94 333 ASN A C 1
ATOM 2638 O O . ASN A 1 333 ? 18.047 3.148 -3.039 1.00 94.94 333 ASN A O 1
ATOM 2642 N N . ARG A 1 334 ? 16.586 1.447 -2.921 1.00 92.94 334 ARG A N 1
ATOM 2643 C CA . ARG A 1 334 ? 17.081 0.771 -4.131 1.00 92.94 334 ARG A CA 1
ATOM 2644 C C . ARG A 1 334 ? 16.896 1.626 -5.380 1.00 92.94 334 ARG A C 1
ATOM 2646 O O . ARG A 1 334 ? 17.803 1.672 -6.207 1.00 92.94 334 ARG A O 1
ATOM 2653 N N . ILE A 1 335 ? 15.766 2.331 -5.519 1.00 92.38 335 ILE A N 1
ATOM 2654 C CA . ILE A 1 335 ? 15.576 3.279 -6.630 1.00 92.38 335 ILE A CA 1
ATOM 2655 C C . ILE A 1 335 ? 16.635 4.386 -6.574 1.00 92.38 335 ILE A C 1
ATOM 2657 O O . ILE A 1 335 ? 17.229 4.696 -7.605 1.00 92.38 335 ILE A O 1
ATOM 2661 N N . ILE A 1 336 ? 16.905 4.958 -5.393 1.00 93.38 336 ILE A N 1
ATOM 2662 C CA . ILE A 1 336 ? 17.946 5.986 -5.231 1.00 93.38 336 ILE A CA 1
ATOM 2663 C C . ILE A 1 336 ? 19.320 5.441 -5.632 1.00 93.38 336 ILE A C 1
ATOM 2665 O O . ILE A 1 336 ? 20.009 6.087 -6.420 1.00 93.38 336 ILE A O 1
ATOM 2669 N N . SER A 1 337 ? 19.706 4.259 -5.145 1.00 91.75 337 SER A N 1
ATOM 2670 C CA . SER A 1 337 ? 20.985 3.628 -5.494 1.00 91.75 337 SER A CA 1
ATOM 2671 C C . SER A 1 337 ? 21.121 3.408 -6.999 1.00 91.75 337 SER A C 1
ATOM 2673 O O . SER A 1 337 ? 22.070 3.904 -7.601 1.00 91.75 337 SER A O 1
ATOM 2675 N N . SER A 1 338 ? 20.125 2.785 -7.637 1.00 88.81 338 SER A N 1
ATOM 2676 C CA . SER A 1 338 ? 20.136 2.574 -9.090 1.00 88.81 338 SER A CA 1
ATOM 2677 C C . SER A 1 338 ? 20.149 3.890 -9.874 1.00 88.81 338 SER A C 1
ATOM 2679 O O . SER A 1 338 ? 20.785 3.988 -10.920 1.00 88.81 338 SER A O 1
ATOM 2681 N N . ARG A 1 339 ? 19.497 4.942 -9.367 1.00 91.00 339 ARG A N 1
ATOM 2682 C CA . ARG A 1 339 ? 19.563 6.282 -9.961 1.00 91.00 339 ARG A CA 1
ATOM 2683 C C . ARG A 1 339 ? 20.978 6.860 -9.901 1.00 91.00 339 ARG A C 1
ATOM 2685 O O . ARG A 1 339 ? 21.437 7.417 -10.895 1.00 91.00 339 ARG A O 1
ATOM 2692 N N . MET A 1 340 ? 21.659 6.747 -8.760 1.00 90.50 340 MET A N 1
ATOM 2693 C CA . MET A 1 340 ? 23.040 7.219 -8.602 1.00 90.50 340 MET A CA 1
ATOM 2694 C C . MET A 1 340 ? 23.996 6.478 -9.539 1.00 90.50 340 MET A C 1
ATOM 2696 O O . MET A 1 340 ? 24.799 7.123 -10.208 1.00 90.50 340 MET A O 1
ATOM 2700 N N . GLU A 1 341 ? 23.850 5.157 -9.655 1.00 87.38 341 GLU A N 1
ATOM 2701 C CA . GLU A 1 341 ? 24.627 4.328 -10.585 1.00 87.38 341 GLU A CA 1
ATOM 2702 C C . GLU A 1 341 ? 24.419 4.761 -12.044 1.00 87.38 341 GLU A C 1
ATOM 2704 O O . GLU A 1 341 ? 25.383 4.942 -12.785 1.00 87.38 341 GLU A O 1
ATOM 2709 N N . VAL A 1 342 ? 23.169 4.994 -12.460 1.00 85.94 342 VAL A N 1
ATOM 2710 C CA . VAL A 1 342 ? 22.860 5.451 -13.825 1.00 85.94 342 VAL A CA 1
ATOM 2711 C C . VAL A 1 342 ? 23.408 6.852 -14.105 1.00 85.94 342 VAL A C 1
ATOM 2713 O O . VAL A 1 342 ? 23.951 7.089 -15.183 1.00 85.94 342 VAL A O 1
ATOM 2716 N N . MET A 1 343 ? 23.323 7.779 -13.147 1.00 87.75 343 MET A N 1
ATOM 2717 C CA . MET A 1 343 ? 23.915 9.114 -13.300 1.00 87.75 343 MET A CA 1
ATOM 2718 C C . MET A 1 343 ? 25.445 9.052 -13.420 1.00 87.75 343 MET A C 1
ATOM 2720 O O . MET A 1 343 ? 26.012 9.751 -14.260 1.00 87.75 343 MET A O 1
ATOM 2724 N N . ASP A 1 344 ? 26.110 8.199 -12.635 1.00 86.38 344 ASP A N 1
ATOM 2725 C CA . ASP A 1 344 ? 27.555 7.962 -12.736 1.00 86.38 344 ASP A CA 1
ATOM 2726 C C . ASP A 1 344 ? 27.933 7.382 -14.112 1.00 86.38 344 ASP A C 1
ATOM 2728 O O . ASP A 1 344 ? 28.836 7.901 -14.774 1.00 86.38 344 ASP A O 1
ATOM 2732 N N . MET A 1 345 ? 27.180 6.391 -14.607 1.00 82.62 345 MET A N 1
ATOM 2733 C CA . MET A 1 345 ? 27.363 5.828 -15.952 1.00 82.62 345 MET A CA 1
ATOM 2734 C C . MET A 1 345 ? 27.247 6.883 -17.059 1.00 82.62 345 MET A C 1
ATOM 2736 O O . MET A 1 345 ? 28.108 6.943 -17.937 1.00 82.62 345 MET A O 1
ATOM 2740 N N . LEU A 1 346 ? 26.226 7.744 -17.003 1.00 83.00 346 LEU A N 1
ATOM 2741 C CA . LEU A 1 346 ? 26.040 8.819 -17.981 1.00 83.00 346 LEU A CA 1
ATOM 2742 C C . LEU A 1 346 ? 27.135 9.890 -17.891 1.00 83.00 346 LEU A C 1
ATOM 2744 O O . LEU A 1 346 ? 27.566 10.412 -18.917 1.00 83.00 346 LEU A O 1
ATOM 2748 N N . SER A 1 347 ? 27.621 10.201 -16.685 1.00 83.25 347 SER A N 1
ATOM 2749 C CA . SER A 1 347 ? 28.699 11.181 -16.497 1.00 83.25 347 SER A CA 1
ATOM 2750 C C . SER A 1 347 ? 30.011 10.745 -17.158 1.00 83.25 347 SER A C 1
ATOM 2752 O O . SER A 1 347 ? 30.709 11.573 -17.737 1.00 83.25 347 SER A O 1
ATOM 2754 N N . LYS A 1 348 ? 30.299 9.436 -17.146 1.00 76.31 348 LYS A N 1
ATOM 2755 C CA . LYS A 1 348 ? 31.474 8.820 -17.785 1.00 76.31 348 LYS A CA 1
ATOM 2756 C C . LYS A 1 348 ? 31.366 8.745 -19.309 1.00 76.31 348 LYS A C 1
ATOM 2758 O O . LYS A 1 348 ? 32.372 8.526 -19.973 1.00 76.31 348 LYS A O 1
ATOM 2763 N N . PHE A 1 349 ? 30.158 8.892 -19.852 1.00 67.75 349 PHE A N 1
ATOM 2764 C CA . PHE A 1 349 ? 29.878 8.818 -21.285 1.00 67.75 349 PHE A CA 1
ATOM 2765 C C . PHE A 1 349 ? 29.766 10.195 -21.958 1.00 67.75 349 PHE A C 1
ATOM 2767 O O . PHE A 1 349 ? 29.665 10.271 -23.180 1.00 67.75 349 PHE A O 1
ATOM 2774 N N . LYS A 1 350 ? 29.783 11.293 -21.190 1.00 58.16 350 LYS A N 1
ATOM 2775 C CA . LYS A 1 350 ? 29.762 12.644 -21.759 1.00 58.16 350 LYS A CA 1
ATOM 2776 C C . LYS A 1 350 ? 31.087 12.883 -22.516 1.00 58.16 350 LYS A C 1
ATOM 2778 O O . LYS A 1 350 ? 32.129 12.803 -21.866 1.00 58.16 350 LYS A O 1
ATOM 2783 N N . PRO A 1 351 ? 31.059 13.092 -23.848 1.00 52.50 351 PRO A N 1
ATOM 2784 C CA . PRO A 1 351 ? 32.264 13.245 -24.666 1.00 52.50 351 PRO A CA 1
ATOM 2785 C C . PRO A 1 351 ? 33.046 14.523 -24.357 1.00 52.50 351 PRO A C 1
ATOM 2787 O O . PRO A 1 351 ? 32.415 15.517 -23.917 1.00 52.50 351 PRO A O 1
#

Solvent-accessible surface area (backbone atoms only — not comparable to full-atom values): 21071 Å² total; per-residue (Å²): 115,76,64,62,73,67,57,64,59,100,85,54,61,74,43,24,69,72,42,51,47,52,45,50,50,49,46,48,53,50,50,55,58,50,59,73,65,54,78,81,86,82,69,84,77,48,76,66,53,52,50,53,49,52,52,48,52,57,46,48,53,43,50,49,52,33,52,51,52,49,50,52,37,53,50,53,50,53,56,50,49,57,52,51,53,53,35,42,57,44,68,50,64,91,76,81,57,79,86,48,55,72,32,52,54,51,27,46,52,54,49,62,66,44,45,55,72,63,43,73,51,38,72,90,82,79,91,71,77,81,76,76,80,86,71,82,78,77,82,80,81,85,81,90,84,88,80,94,80,82,82,77,78,78,79,74,91,80,82,85,78,86,80,78,84,76,93,73,75,99,68,85,72,58,26,71,48,43,51,36,46,51,49,48,56,74,68,62,70,83,63,66,88,58,95,90,43,70,66,39,51,47,46,46,49,52,48,52,50,51,56,49,47,47,51,47,54,46,50,49,56,30,23,42,89,63,74,54,72,53,75,76,73,89,80,88,73,67,78,85,43,87,64,34,61,50,49,52,52,44,50,50,54,47,53,49,51,40,52,58,36,39,76,68,55,38,37,61,52,49,28,52,67,58,53,51,49,49,51,51,52,52,52,54,42,66,77,60,62,58,90,82,52,75,70,49,72,70,54,50,52,50,50,50,50,49,45,50,50,50,48,51,54,51,57,51,49,50,58,50,48,55,50,44,51,52,55,51,50,51,44,49,51,51,51,52,52,54,46,52,53,50,51,53,56,52,62,73,63,62,130

pLDDT: mean 72.04, std 20.42, range [24.61, 95.25]

Organism: Ceratopteris richardii (NCBI:txid49495)

Foldseek 3Di:
DLLLVLQDDPPDACLALVSLLSLLVSLLVLLVVLVVLPDPDDDFQDPVNLVVLVLLLVLLVLLLVLLVVLLVLLVVVVVLLVLLVLLLVLLDDPDPDDNDLVSLVVSLVSLVVSLCLQCVQQDDDDDDDDDDDPDPPPDDPDDDDDDDDDPDDPDDPPDDDPPPDDDDDDDWDADPSLVSLVVSLVPQDDADDDPPDSVSVSSNSVSVSSVSSSVSSLSSVQARPDDDDRDPDQRDDDPPDPSRVSVNSVSVSLVVSQVVCVVVSRHRGHHPLVVVLSVLSVVSNVLSVDPVSPRDPVSSVVSNVSSVVNVVSSVVCVVSSVSSSVSSVSVSVSSVVVSVVSVVVVVVNDD

Mean predicted aligned error: 12.88 Å

Secondary structure (DSSP, 8-state):
-GGGGG---TT--TTSHHHHHHHHHHHHHHHHHHHHHS--S-SPPPHHHHHHHHHHHHHHHHHHHHHHHHHHHHHHHHHHHHHHHHHHHHH--TTSPPPPHHHHHHHHHHHHHHHHHHHTTT--SS------------------------------S--S---------S-PPPPHHHHHHHHHHHH-PPPP--TT-HHHHHHHHHHHHHHHHHHHHHHHHHHSS-SS----------TTSTTHHHHHHHHHHHHHHHHHHHTTTS-S---HHHHHHHHHHHHHHHTT--TT----HHHHHHHHHHHHHHHHHHHHHHHHHHHHHHHHHHHHHHHHHHHHHHHHHHHHH--

Radius of gyration: 25.5 Å; Cα contacts (8 Å, |Δi|>4): 267; chains: 1; bounding box: 62×53×70 Å

Sequence (351 aa):
MRLSSLLPGDDSPLLAMGFMKQALQVLVATQNDLQLLVPSHRNPLSSAHVRMMEEFLDRSIKLLDVCRDIKGQVMDVEDFKGTLQAVISCLSTKNGSHLHIAQVVRARKAITELLPRMEAVRIEEGPVHQCRSFRFRQRDSGVGDSGPDAPHRWRSWHGSVRLSGHSSGSNSPASQSSRHLQAIWSELVVPRMAPGDIEENLCAAVYAFNVLAIFVLGVLIVALPSLNKTYVPPFVHPRTFLWATPLSQLQAKFHEELKRRSKKGITNGGMWELDQIATIMQRLIELTEDEDCTLGEKVKEEVKYLVKQLKQHVDELDRDLAYLYTQLMDFYNRIISSRMEVMDMLSKFKP